Protein AF-A0A224XL24-F1 (afdb_monomer_lite)

pLDDT: mean 79.38, std 10.27, range [50.69, 93.69]

Structure (mmCIF, N/CA/C/O backbone):
data_AF-A0A224XL24-F1
#
_entry.id   AF-A0A224XL24-F1
#
loop_
_atom_site.group_PDB
_atom_site.id
_atom_site.type_symbol
_atom_site.label_atom_id
_atom_site.label_alt_id
_atom_site.label_comp_id
_atom_site.label_asym_id
_atom_site.label_entity_id
_atom_site.label_seq_id
_atom_site.pdbx_PDB_ins_code
_atom_site.Cartn_x
_atom_site.Cartn_y
_atom_site.Cartn_z
_atom_site.occupancy
_atom_site.B_iso_or_equiv
_atom_site.auth_seq_id
_atom_site.auth_comp_id
_atom_site.auth_asym_id
_atom_site.auth_atom_id
_atom_site.pdbx_PDB_model_num
ATOM 1 N N . SER A 1 1 ? -34.644 -5.413 64.645 1.00 50.69 1 SER A N 1
ATOM 2 C CA . SER A 1 1 ? -33.842 -4.238 65.049 1.00 50.69 1 SER A CA 1
ATOM 3 C C . SER A 1 1 ? -32.436 -4.636 65.511 1.00 50.69 1 SER A C 1
ATOM 5 O O . SER A 1 1 ? -31.941 -4.076 66.475 1.00 50.69 1 SER A O 1
ATOM 7 N N . TYR A 1 2 ? -31.795 -5.609 64.853 1.00 51.72 2 TYR A N 1
ATOM 8 C CA . TYR A 1 2 ? -30.465 -6.115 65.235 1.00 51.72 2 TYR A CA 1
ATOM 9 C C . TYR A 1 2 ? -29.351 -5.594 64.300 1.00 51.72 2 TYR A C 1
ATOM 11 O O . TYR A 1 2 ? -28.192 -5.580 64.667 1.00 51.72 2 TYR A O 1
ATOM 19 N N . LEU A 1 3 ? -29.717 -5.100 63.109 1.00 51.56 3 LEU A N 1
ATOM 20 C CA . LEU A 1 3 ? -28.805 -4.635 62.050 1.00 51.56 3 LEU A CA 1
ATOM 21 C C . LEU A 1 3 ? -28.649 -3.101 61.976 1.00 51.56 3 LEU A C 1
ATOM 23 O O . LEU A 1 3 ? -28.099 -2.586 61.012 1.00 51.56 3 LEU A O 1
ATOM 27 N N . THR A 1 4 ? -29.191 -2.357 62.940 1.00 60.56 4 THR A N 1
ATOM 28 C CA . THR A 1 4 ? -29.277 -0.878 62.904 1.00 60.56 4 THR A CA 1
ATOM 29 C C . THR A 1 4 ? -28.693 -0.200 64.142 1.00 60.56 4 THR A C 1
ATOM 31 O O . THR A 1 4 ? -28.891 0.994 64.337 1.00 60.56 4 THR A O 1
ATOM 34 N N . THR A 1 5 ? -28.022 -0.954 65.007 1.00 65.44 5 THR A N 1
ATOM 35 C CA . THR A 1 5 ? -27.357 -0.451 66.214 1.00 65.44 5 THR A CA 1
ATOM 36 C C . THR A 1 5 ? -25.848 -0.564 66.035 1.00 65.44 5 THR A C 1
ATOM 38 O O . THR A 1 5 ? -25.384 -1.600 65.569 1.00 65.44 5 THR A O 1
ATOM 41 N N . ASP A 1 6 ? -25.101 0.471 66.426 1.00 66.38 6 ASP A N 1
ATOM 42 C CA . ASP A 1 6 ? -23.638 0.557 66.254 1.00 66.38 6 ASP A CA 1
ATOM 43 C C . ASP A 1 6 ? -22.845 -0.456 67.111 1.00 66.38 6 ASP A C 1
ATOM 45 O O . ASP A 1 6 ? -21.652 -0.649 66.901 1.00 66.38 6 ASP A O 1
ATOM 49 N N . ASP A 1 7 ? -23.507 -1.155 68.037 1.00 70.50 7 ASP A N 1
ATOM 50 C CA . ASP A 1 7 ? -22.912 -2.156 68.931 1.00 70.50 7 ASP A CA 1
ATOM 51 C C . ASP A 1 7 ? -22.955 -3.583 68.344 1.00 70.50 7 ASP A C 1
ATOM 53 O O . ASP A 1 7 ? -23.326 -4.547 69.022 1.00 70.50 7 ASP A O 1
ATOM 57 N N . LEU A 1 8 ? -22.620 -3.745 67.061 1.00 72.69 8 LEU A N 1
ATOM 58 C CA . LEU A 1 8 ? -22.573 -5.063 66.425 1.00 72.69 8 LEU A CA 1
ATOM 59 C C . LEU A 1 8 ? -21.240 -5.754 66.757 1.00 72.69 8 LEU A C 1
ATOM 61 O O . LEU A 1 8 ? -20.205 -5.455 66.163 1.00 72.69 8 LEU A O 1
ATOM 65 N N . GLN A 1 9 ? -21.255 -6.684 67.715 1.00 73.88 9 GLN A N 1
ATOM 66 C CA . GLN A 1 9 ? -20.101 -7.544 67.986 1.00 73.88 9 GLN A CA 1
ATOM 67 C C . GLN A 1 9 ? -20.014 -8.633 66.914 1.00 73.88 9 GLN A C 1
ATOM 69 O O . GLN A 1 9 ? -20.779 -9.593 66.942 1.00 73.88 9 GLN A O 1
ATOM 74 N N . LEU A 1 10 ? -19.109 -8.441 65.955 1.00 71.81 10 LEU A N 1
ATOM 75 C CA . LEU A 1 10 ? -18.795 -9.430 64.926 1.00 71.81 10 LEU A CA 1
ATOM 76 C C . LEU A 1 10 ? -17.881 -10.518 65.496 1.00 71.81 10 LEU A C 1
ATOM 78 O O . LEU A 1 10 ? -17.016 -10.229 66.329 1.00 71.81 10 LEU A O 1
ATOM 82 N N . ASP A 1 11 ? -18.058 -11.752 65.028 1.00 78.38 11 ASP A N 1
ATOM 83 C CA . ASP A 1 11 ? -17.176 -12.851 65.396 1.00 78.38 11 ASP A CA 1
ATOM 84 C C . ASP A 1 11 ? -15.767 -12.593 64.831 1.00 78.38 11 ASP A C 1
ATOM 86 O O . ASP A 1 11 ? -15.612 -12.371 63.630 1.00 78.38 11 ASP A O 1
ATOM 90 N N . PRO A 1 12 ? -14.715 -12.604 65.672 1.00 76.50 12 PRO A N 1
ATOM 91 C CA . PRO A 1 12 ? -13.365 -12.232 65.248 1.00 76.50 12 PRO A CA 1
ATOM 92 C C . PRO A 1 12 ? -12.783 -13.201 64.210 1.00 76.50 12 PRO A C 1
ATOM 94 O O . PRO A 1 12 ? -11.949 -12.802 63.408 1.00 76.50 12 PRO A O 1
ATOM 97 N N . ILE A 1 13 ? -13.255 -14.452 64.201 1.00 75.56 13 ILE A N 1
ATOM 98 C CA . ILE A 1 13 ? -12.857 -15.479 63.230 1.00 75.56 13 ILE A CA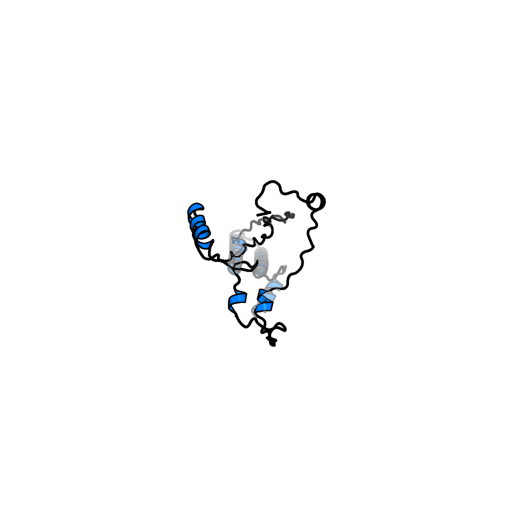 1
ATOM 99 C C . ILE A 1 13 ? -13.326 -15.084 61.820 1.00 75.56 13 ILE A C 1
ATOM 101 O O . ILE A 1 13 ? -12.525 -15.105 60.892 1.00 75.56 13 ILE A O 1
ATOM 105 N N . ASP A 1 14 ? -14.573 -14.627 61.686 1.00 75.06 14 ASP A N 1
ATOM 106 C CA . ASP A 1 14 ? -15.161 -14.214 60.403 1.00 75.06 14 ASP A CA 1
ATOM 107 C C . ASP A 1 14 ? -14.567 -12.894 59.877 1.00 75.06 14 ASP A C 1
ATOM 109 O O . ASP A 1 14 ? -14.631 -12.608 58.681 1.00 75.06 14 ASP A O 1
ATOM 113 N N . VAL A 1 15 ? -14.010 -12.063 60.769 1.00 79.88 15 VAL A N 1
ATOM 114 C CA . VAL A 1 15 ? -13.342 -10.798 60.418 1.00 79.88 15 VAL A CA 1
ATOM 115 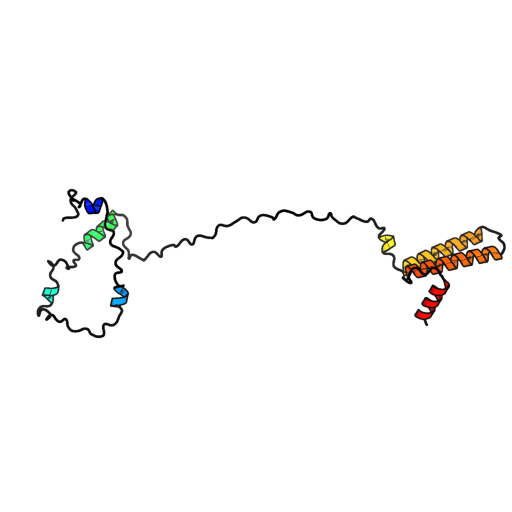C C . VAL A 1 15 ? -11.922 -11.034 59.899 1.00 79.88 15 VAL A C 1
ATOM 117 O O . VAL A 1 15 ? -11.516 -10.369 58.944 1.00 79.88 15 VAL A O 1
ATOM 120 N N . ASP A 1 16 ? -11.173 -11.945 60.527 1.00 79.44 16 ASP A N 1
ATOM 121 C CA . ASP A 1 16 ? -9.775 -12.230 60.177 1.00 79.44 16 ASP A CA 1
ATOM 122 C C . ASP A 1 16 ? -9.648 -13.119 58.928 1.00 79.44 16 ASP A C 1
ATOM 124 O O . ASP A 1 16 ? -8.751 -12.897 58.111 1.00 79.44 16 ASP A O 1
ATOM 128 N N . ASP A 1 17 ? -10.539 -14.101 58.763 1.00 76.38 17 ASP A N 1
ATOM 129 C CA . ASP A 1 17 ? -10.610 -14.953 57.573 1.00 76.38 17 ASP A CA 1
ATOM 130 C C . ASP A 1 17 ? -12.082 -15.223 57.231 1.00 76.38 17 ASP A C 1
ATOM 132 O O . ASP A 1 17 ? -12.662 -16.204 57.705 1.00 76.38 17 ASP A O 1
ATOM 136 N N . PRO A 1 18 ? -12.735 -14.337 56.456 1.00 73.75 18 PRO A N 1
ATOM 137 C CA . PRO A 1 18 ? -14.114 -14.563 56.070 1.00 73.75 18 PRO A CA 1
ATOM 138 C C . PRO A 1 18 ? -14.173 -15.841 55.237 1.00 73.75 18 PRO A C 1
ATOM 140 O O . PRO A 1 18 ? -13.654 -15.877 54.117 1.00 73.75 18 PRO A O 1
ATOM 143 N N . GLU A 1 19 ? -14.844 -16.875 55.753 1.00 69.38 19 GLU A N 1
ATOM 144 C CA . GLU A 1 19 ? -15.234 -18.035 54.957 1.00 69.38 19 GLU A CA 1
ATOM 145 C C . GLU A 1 19 ? -16.182 -17.549 53.856 1.00 69.38 19 GLU A C 1
ATOM 147 O O . GLU A 1 19 ? -17.408 -17.519 53.992 1.00 69.38 19 GLU A O 1
ATOM 152 N N . VAL A 1 20 ? -15.609 -17.127 52.731 1.00 68.44 20 VAL A N 1
ATOM 153 C CA . VAL A 1 20 ? -16.360 -16.902 51.507 1.00 68.44 20 VAL A CA 1
ATOM 154 C C . VAL A 1 20 ? -16.788 -18.286 51.061 1.00 68.44 20 VAL A C 1
ATOM 156 O O . VAL A 1 20 ? -16.036 -18.991 50.389 1.00 68.44 20 VAL A O 1
ATOM 159 N N . ALA A 1 21 ? -17.978 -18.696 51.503 1.00 69.38 21 ALA A N 1
ATOM 160 C CA . ALA A 1 21 ? -18.596 -19.926 51.054 1.00 69.38 21 ALA A CA 1
ATOM 161 C C . ALA A 1 21 ? -18.464 -19.983 49.530 1.00 69.38 21 ALA A C 1
ATOM 163 O O . ALA A 1 21 ? -18.835 -19.037 48.824 1.00 69.38 21 ALA A O 1
ATOM 164 N N . GLU A 1 22 ? -17.880 -21.075 49.038 1.00 72.44 22 GLU A N 1
ATOM 165 C CA . GLU A 1 22 ? -17.773 -21.325 47.611 1.00 72.44 22 GLU A CA 1
ATOM 166 C C . GLU A 1 22 ? -19.160 -21.127 46.995 1.00 72.44 22 GLU A C 1
ATOM 168 O O . GLU A 1 22 ? -20.163 -21.572 47.565 1.00 72.44 22 GLU A O 1
ATOM 173 N N . TYR A 1 23 ? -19.216 -20.384 45.884 1.00 71.75 23 TYR A N 1
ATOM 174 C CA . TYR A 1 23 ? -20.462 -19.988 45.237 1.00 71.75 23 TYR A CA 1
ATOM 175 C C . TYR A 1 23 ? -21.388 -21.199 45.119 1.00 71.75 23 TYR A C 1
ATOM 177 O O . TYR A 1 23 ? -21.194 -22.086 44.285 1.00 71.75 23 TYR A O 1
ATOM 185 N N . THR A 1 24 ? -22.397 -21.253 45.988 1.00 68.50 24 THR A N 1
ATOM 186 C CA . THR A 1 24 ? -23.383 -22.318 45.926 1.00 68.50 24 THR A CA 1
ATOM 187 C C . THR A 1 24 ? -24.244 -21.997 44.728 1.00 68.50 24 THR A C 1
ATOM 189 O O . THR A 1 24 ? -24.947 -20.986 44.708 1.00 68.50 24 THR A O 1
ATOM 192 N N . VAL A 1 25 ? -24.153 -22.839 43.704 1.00 76.56 25 VAL A N 1
ATOM 193 C CA . VAL A 1 25 ? -24.948 -22.687 42.493 1.00 76.56 25 VAL A CA 1
ATOM 194 C C . VAL A 1 25 ? -26.408 -22.916 42.876 1.00 76.56 25 VAL A C 1
ATOM 196 O O . VAL A 1 25 ? -26.883 -24.049 42.960 1.00 76.56 25 VAL A O 1
ATOM 199 N N . VAL A 1 26 ? -27.123 -21.834 43.178 1.00 75.06 26 VAL A N 1
ATOM 200 C CA . VAL A 1 26 ? -28.569 -21.890 43.373 1.00 75.06 26 VAL A CA 1
ATOM 201 C C . VAL A 1 26 ? -29.175 -22.168 42.005 1.00 75.06 26 VAL A C 1
ATOM 203 O O . VAL A 1 26 ? -28.802 -21.544 41.011 1.00 75.06 26 VAL A O 1
ATOM 206 N N . ALA A 1 27 ? -30.081 -23.141 41.935 1.00 76.00 27 ALA A N 1
ATOM 207 C CA . ALA A 1 27 ? -30.777 -23.432 40.692 1.00 76.00 27 ALA A CA 1
ATOM 208 C C . ALA A 1 27 ? -31.487 -22.169 40.184 1.00 76.00 27 ALA A C 1
ATOM 210 O O . ALA A 1 27 ? -32.039 -21.410 40.980 1.00 76.00 27 ALA A O 1
ATOM 211 N N . ASP A 1 28 ? -31.501 -21.976 38.865 1.00 79.50 28 ASP A N 1
ATOM 212 C CA . ASP A 1 28 ? -32.255 -20.904 38.221 1.00 79.50 28 ASP A CA 1
ATOM 213 C C . ASP A 1 28 ? -33.747 -21.063 38.548 1.00 79.50 28 ASP A C 1
ATOM 215 O O . ASP A 1 28 ? -34.472 -21.857 37.941 1.00 79.50 28 ASP A O 1
ATOM 219 N N . THR A 1 29 ? -34.196 -20.332 39.566 1.00 80.94 29 THR A N 1
ATOM 220 C CA . THR A 1 29 ? -35.567 -20.395 40.069 1.00 80.94 29 THR A CA 1
ATOM 221 C C . THR A 1 29 ? -36.563 -19.914 39.021 1.00 80.94 29 THR A C 1
ATOM 223 O O . THR A 1 29 ? -37.678 -20.435 38.989 1.00 80.94 29 THR A O 1
ATOM 226 N N . CYS A 1 30 ? -36.150 -19.009 38.124 1.00 79.19 30 CYS A N 1
ATOM 227 C CA . CYS A 1 30 ? -36.948 -18.548 36.993 1.00 79.19 30 CYS A CA 1
ATOM 228 C C . CYS A 1 30 ? -37.195 -19.710 36.023 1.00 79.19 30 CYS A C 1
ATOM 230 O O . CYS A 1 30 ? -38.341 -20.132 35.850 1.00 79.19 30 CYS A O 1
ATOM 232 N N . SER A 1 31 ? -36.127 -20.341 35.526 1.00 82.44 31 SER A N 1
ATOM 233 C CA . SER A 1 31 ? -36.230 -21.511 34.638 1.00 82.44 31 SER A CA 1
ATOM 234 C C . SER A 1 31 ? -36.997 -22.677 35.277 1.00 82.44 31 SER A C 1
ATOM 236 O O . SER A 1 31 ? -37.781 -23.361 34.617 1.00 82.44 31 SER A O 1
ATOM 238 N N . VAL A 1 32 ? -36.814 -22.916 36.580 1.00 78.88 32 VAL A N 1
ATOM 239 C CA . VAL A 1 32 ? -37.526 -23.978 37.314 1.00 78.88 32 VAL A CA 1
ATOM 240 C C . VAL A 1 32 ? -39.011 -23.646 37.511 1.00 78.88 32 VAL A C 1
ATOM 242 O O . VAL A 1 32 ? -39.827 -24.568 37.579 1.00 78.88 32 VAL A O 1
ATOM 245 N N . SER A 1 33 ? -39.376 -22.364 37.594 1.00 79.06 33 SER A N 1
ATOM 246 C CA . SER A 1 33 ? -40.772 -21.913 37.700 1.00 79.06 33 SER A CA 1
ATOM 247 C C . SER A 1 33 ? -41.533 -21.968 36.373 1.00 79.06 33 SER A C 1
ATOM 249 O O . SER A 1 33 ? -42.733 -22.228 36.376 1.00 79.06 33 SER A O 1
ATOM 251 N N . GLU A 1 34 ? -40.833 -21.809 35.248 1.00 81.38 34 GLU A N 1
ATOM 252 C CA . GLU A 1 34 ? -41.403 -21.921 33.899 1.00 81.38 34 GLU A CA 1
ATOM 253 C C . GLU A 1 34 ? -41.700 -23.374 33.496 1.00 81.38 34 GLU A C 1
ATOM 255 O O . GLU A 1 34 ? -42.510 -23.637 32.603 1.00 81.38 34 GLU A O 1
ATOM 260 N N . ARG A 1 35 ? -41.067 -24.349 34.162 1.00 79.25 35 ARG A N 1
ATOM 261 C CA . ARG A 1 35 ? -41.343 -25.770 33.928 1.00 79.25 35 ARG A CA 1
ATOM 262 C C . ARG A 1 35 ? -42.739 -26.119 34.432 1.00 79.25 35 ARG A C 1
ATOM 264 O O . ARG A 1 35 ? -43.041 -25.985 35.617 1.00 79.25 35 ARG A O 1
ATOM 271 N N . ILE A 1 36 ? -43.562 -26.669 33.538 1.00 71.25 36 ILE A N 1
ATOM 272 C CA . ILE A 1 36 ? -44.878 -27.215 33.880 1.00 71.25 36 ILE A CA 1
ATOM 273 C C . ILE A 1 36 ? -44.687 -28.313 34.931 1.00 71.25 36 ILE A C 1
ATOM 275 O O . ILE A 1 36 ? -44.157 -29.390 34.646 1.00 71.25 36 ILE A O 1
ATOM 279 N N . ARG A 1 37 ? -45.117 -28.046 36.166 1.00 69.62 37 ARG A N 1
ATOM 280 C CA . ARG A 1 37 ? -45.147 -29.051 37.230 1.00 69.62 37 ARG A CA 1
ATOM 281 C C . ARG A 1 37 ? -46.320 -29.986 36.952 1.00 69.62 37 ARG A C 1
ATOM 283 O O . ARG A 1 37 ? -47.454 -29.686 37.302 1.00 69.62 37 ARG A O 1
ATOM 290 N N . GLY A 1 38 ? -46.033 -31.107 36.284 1.00 61.19 38 GLY A N 1
ATOM 291 C CA . GLY A 1 38 ? -47.029 -32.100 35.855 1.00 61.19 38 GLY A CA 1
ATOM 292 C C . GLY A 1 38 ? -47.815 -32.754 36.996 1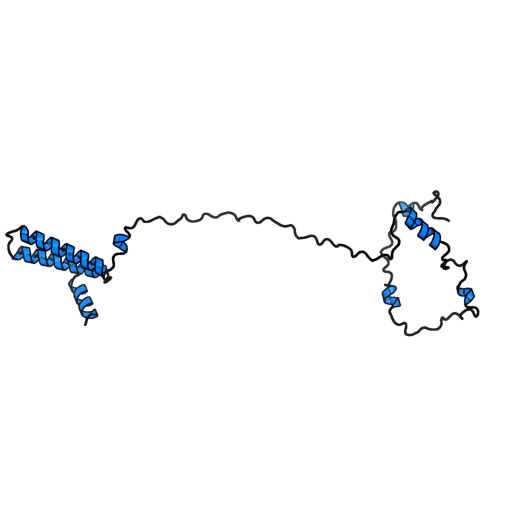.00 61.19 38 GLY A C 1
ATOM 293 O O . GLY A 1 38 ? -48.858 -33.349 36.753 1.00 61.19 38 GLY A O 1
ATOM 294 N N . CYS A 1 39 ? -47.351 -32.587 38.234 1.00 56.50 39 CYS A N 1
ATOM 295 C CA . CYS A 1 39 ? -48.077 -32.968 39.431 1.00 56.50 39 CYS A CA 1
ATOM 296 C C . CYS A 1 39 ? -48.080 -31.768 40.388 1.00 56.50 39 CYS A C 1
ATOM 298 O O . CYS A 1 39 ? -47.166 -31.630 41.203 1.00 56.50 39 CYS A O 1
ATOM 300 N N . LEU A 1 40 ? -49.107 -30.911 40.339 1.00 54.81 40 LEU A N 1
ATOM 301 C CA . LEU A 1 40 ? -49.582 -30.314 41.589 1.00 54.81 40 LEU A CA 1
ATOM 302 C C . LEU A 1 40 ? -50.146 -31.486 42.397 1.00 54.81 40 LEU A C 1
ATOM 304 O O . LEU A 1 40 ? -51.336 -31.777 42.341 1.00 54.81 40 LEU A O 1
ATOM 308 N N . ILE A 1 41 ? -49.269 -32.230 43.070 1.00 54.44 41 ILE A N 1
ATOM 309 C CA . ILE A 1 41 ? -49.706 -32.997 44.226 1.00 54.44 41 ILE A CA 1
ATOM 310 C C . ILE A 1 41 ? -50.274 -31.935 45.158 1.00 54.44 41 ILE A C 1
ATOM 312 O O . ILE A 1 41 ? -49.554 -31.016 45.555 1.00 54.44 41 ILE A O 1
ATOM 316 N N . GLU A 1 42 ? -51.583 -32.013 45.398 1.00 59.44 42 GLU A N 1
ATOM 317 C CA . GLU A 1 42 ? -52.218 -31.360 46.534 1.00 59.44 42 GLU A CA 1
ATOM 318 C C . GLU A 1 42 ? -51.283 -31.572 47.718 1.00 59.44 42 GLU A C 1
ATOM 320 O O . GLU A 1 42 ? -50.905 -32.708 48.009 1.00 59.44 42 GLU A O 1
ATOM 325 N N . THR A 1 43 ? -50.787 -30.472 48.279 1.00 53.19 43 THR A N 1
ATOM 326 C CA . THR A 1 43 ? -49.826 -30.465 49.375 1.00 53.19 43 THR A CA 1
ATOM 327 C C . THR A 1 43 ? -50.170 -31.584 50.360 1.00 53.19 43 THR A C 1
ATOM 329 O O . THR A 1 43 ? -51.324 -31.734 50.743 1.00 53.19 43 THR A O 1
ATOM 332 N N . THR A 1 44 ? -49.185 -32.377 50.790 1.00 56.88 44 THR A N 1
ATOM 333 C CA . THR A 1 44 ? -49.388 -33.441 51.795 1.00 56.88 44 THR A CA 1
ATOM 334 C C . THR A 1 44 ? -49.931 -32.916 53.131 1.00 56.88 44 THR A C 1
ATOM 336 O O . THR A 1 44 ? -50.288 -33.700 54.005 1.00 56.88 44 THR A O 1
ATOM 339 N N . GLU A 1 45 ? -49.962 -31.596 53.296 1.00 64.12 45 GLU A N 1
ATOM 340 C CA . GLU A 1 45 ? -50.574 -30.880 54.402 1.00 64.12 45 GLU A CA 1
ATOM 341 C C . GLU A 1 45 ? -51.984 -30.426 54.021 1.00 64.12 45 GLU A C 1
ATOM 343 O O . GLU A 1 45 ? -52.192 -29.731 53.024 1.00 64.12 45 GLU A O 1
ATOM 348 N N . GLU A 1 46 ? -52.949 -30.808 54.853 1.00 68.25 46 GLU A N 1
ATOM 349 C CA . GLU A 1 46 ? -54.338 -30.377 54.755 1.00 68.25 46 GLU A CA 1
ATOM 350 C C . GLU A 1 46 ? -54.399 -28.843 54.814 1.00 68.25 46 GLU A C 1
ATOM 352 O O . GLU A 1 46 ? -53.958 -28.223 55.787 1.00 68.25 46 GLU A O 1
ATOM 357 N N . LEU A 1 47 ? -54.901 -28.215 53.743 1.00 69.25 47 LEU A N 1
ATOM 358 C CA . LEU A 1 47 ? -55.028 -26.762 53.706 1.00 69.25 47 LEU A CA 1
ATOM 359 C C . LEU A 1 47 ? -55.954 -26.309 54.846 1.00 69.25 47 LEU A C 1
ATOM 361 O O . LEU A 1 47 ? -57.014 -26.908 55.048 1.00 69.25 47 LEU A O 1
ATOM 365 N N . PRO A 1 48 ? -55.612 -25.228 55.568 1.00 73.81 48 PRO A N 1
ATOM 366 C CA . PRO A 1 48 ? -56.499 -24.678 56.580 1.00 73.81 48 PRO A CA 1
ATOM 367 C C . PRO A 1 48 ? -57.874 -24.369 55.978 1.00 73.81 48 PRO A C 1
ATOM 369 O O . PRO A 1 48 ? -57.967 -23.675 54.966 1.00 73.81 48 PRO A O 1
ATOM 372 N N . SER A 1 49 ? -58.948 -24.837 56.626 1.00 79.88 49 SER A N 1
ATOM 373 C CA . SER A 1 49 ? -60.327 -24.580 56.174 1.00 79.88 49 SER A CA 1
ATOM 374 C C . SER A 1 49 ? -60.659 -23.084 56.086 1.00 79.88 49 SER A C 1
ATOM 376 O O . SER A 1 49 ? -61.570 -22.705 55.353 1.00 79.88 49 SER A O 1
ATOM 378 N N . ASP A 1 50 ? -59.939 -22.244 56.833 1.00 80.56 50 ASP A N 1
ATOM 379 C CA . ASP A 1 50 ? -59.966 -20.793 56.694 1.00 80.56 50 ASP A CA 1
ATOM 380 C C . ASP A 1 50 ? -58.704 -20.315 55.966 1.00 80.56 50 ASP A C 1
ATOM 382 O O . ASP A 1 50 ? -57.619 -20.202 56.549 1.00 80.56 50 ASP A O 1
ATOM 386 N N . TYR A 1 51 ? -58.853 -20.012 54.678 1.00 74.19 51 TYR A N 1
ATOM 387 C CA . TYR A 1 51 ? -57.770 -19.524 53.827 1.00 74.19 51 TYR A CA 1
ATOM 388 C C . TYR A 1 51 ? -57.212 -18.168 54.295 1.00 74.19 51 TYR A C 1
ATOM 390 O O . TYR A 1 51 ? -56.080 -17.824 53.957 1.00 74.19 51 TYR A O 1
ATOM 398 N N . LEU A 1 52 ? -57.956 -17.403 55.107 1.00 76.12 52 LEU A N 1
ATOM 399 C CA . LEU A 1 52 ? -57.485 -16.128 55.660 1.00 76.12 52 LEU A CA 1
ATOM 400 C C . LEU A 1 52 ? -56.346 -16.320 56.669 1.00 76.12 52 LEU A C 1
ATOM 402 O O . LEU A 1 52 ? -55.512 -15.430 56.839 1.00 76.12 52 LEU A O 1
ATOM 406 N N . SER A 1 53 ? -56.239 -17.507 57.271 1.00 72.94 53 SER A N 1
ATOM 407 C CA . SER A 1 53 ? -55.132 -17.870 58.163 1.00 72.94 53 SER A CA 1
ATOM 408 C C . SER A 1 53 ? -53.767 -17.956 57.461 1.00 72.94 53 SER A C 1
ATOM 410 O O . SER A 1 53 ? -52.737 -17.933 58.140 1.00 72.94 53 SER A O 1
ATOM 412 N N . LEU A 1 54 ? -53.744 -18.006 56.124 1.00 72.38 54 LEU A N 1
ATOM 413 C CA . LEU A 1 54 ? -52.525 -17.953 55.312 1.00 72.38 54 LEU A CA 1
ATOM 414 C C . LEU A 1 54 ? -51.970 -16.522 55.200 1.00 72.38 54 LEU A C 1
ATOM 416 O O . LEU A 1 54 ? -50.773 -16.339 55.001 1.00 72.38 54 LEU A O 1
ATOM 420 N N . PHE A 1 55 ? -52.810 -15.500 55.404 1.00 70.75 55 PHE A N 1
ATOM 421 C CA . PHE A 1 55 ? -52.451 -14.080 55.279 1.00 70.75 55 PHE A CA 1
ATOM 422 C C . PHE A 1 55 ? -52.105 -13.422 56.623 1.00 70.75 55 PHE A C 1
ATOM 424 O O . PHE A 1 55 ? -52.324 -12.226 56.815 1.00 70.75 55 PHE A O 1
ATOM 431 N N . LYS A 1 56 ? -51.565 -14.193 57.577 1.00 70.19 56 LYS A N 1
ATOM 432 C CA . LYS A 1 56 ? -51.173 -13.684 58.901 1.00 70.19 56 LYS A CA 1
ATOM 433 C C . LYS A 1 56 ? -50.174 -12.528 58.770 1.00 70.19 56 LYS A C 1
ATOM 435 O O . LYS A 1 56 ? -49.002 -12.750 58.487 1.00 70.19 56 LYS A O 1
ATOM 440 N N . THR A 1 57 ? -50.631 -11.322 59.096 1.00 63.75 57 THR A N 1
ATOM 441 C CA . THR A 1 57 ? -49.863 -10.062 59.160 1.00 63.75 57 THR A CA 1
ATOM 442 C C . THR A 1 57 ? -48.673 -10.096 60.116 1.00 63.75 57 THR A C 1
ATOM 444 O O . THR A 1 57 ? -47.746 -9.312 59.970 1.00 63.75 57 THR A O 1
ATOM 447 N N . ASN A 1 58 ? -48.682 -11.017 61.084 1.00 65.44 58 ASN A N 1
ATOM 448 C CA . ASN A 1 58 ? -47.651 -11.153 62.117 1.00 65.44 58 ASN A CA 1
ATOM 449 C C . ASN A 1 58 ? -46.656 -12.306 61.849 1.00 65.44 58 ASN A C 1
ATOM 451 O O . ASN A 1 58 ? -45.927 -12.718 62.749 1.00 65.44 58 ASN A O 1
ATOM 455 N N . SER A 1 59 ? -46.667 -12.876 60.640 1.00 68.50 59 SER A N 1
ATOM 456 C CA . SER A 1 59 ? -45.702 -13.889 60.191 1.00 68.50 59 SER A CA 1
ATOM 457 C C . SER A 1 59 ? -44.460 -13.217 59.599 1.00 68.50 59 SER A C 1
ATOM 459 O O . SER A 1 59 ? -44.582 -12.188 58.940 1.00 68.50 59 SER A O 1
ATOM 461 N N . MET A 1 60 ? -43.272 -13.817 59.756 1.00 67.81 60 MET A N 1
ATOM 462 C CA . MET A 1 60 ? -42.034 -13.300 59.138 1.00 67.81 60 MET A CA 1
ATOM 463 C C . MET A 1 60 ? -42.112 -13.212 57.606 1.00 67.81 60 MET A C 1
ATOM 465 O O . MET A 1 60 ? -41.343 -12.476 56.998 1.00 67.81 60 MET A O 1
ATOM 469 N N . TYR A 1 61 ? -43.039 -13.947 56.989 1.00 64.19 61 TYR A N 1
ATOM 470 C CA . TYR A 1 61 ? -43.233 -14.002 55.539 1.00 64.19 61 TYR A CA 1
ATOM 471 C C . TYR A 1 61 ? -44.386 -13.116 55.046 1.00 64.19 61 TYR A C 1
ATOM 473 O O . TYR A 1 61 ? -44.847 -13.272 53.916 1.00 64.19 61 TYR A O 1
ATOM 481 N N . TRP A 1 62 ? -44.901 -12.217 55.888 1.00 74.12 62 TRP A N 1
ATOM 482 C CA . TRP A 1 62 ? -45.958 -11.299 55.483 1.00 74.12 62 TRP A CA 1
ATOM 483 C C . TRP A 1 62 ? -45.422 -10.164 54.603 1.00 74.12 62 TRP A C 1
ATOM 485 O O . TRP A 1 62 ? -44.390 -9.561 54.892 1.00 74.12 62 TRP A O 1
ATOM 495 N N . VAL A 1 63 ? -46.169 -9.843 53.544 1.00 72.31 63 VAL A N 1
ATOM 496 C CA . VAL A 1 63 ? -45.867 -8.741 52.626 1.00 72.31 63 VAL A CA 1
ATOM 497 C C . VAL A 1 63 ? -46.902 -7.637 52.817 1.00 72.31 63 VAL A C 1
ATOM 499 O O . VAL A 1 63 ? -48.077 -7.803 52.490 1.00 72.31 63 VAL A O 1
ATOM 502 N N . GLY A 1 64 ? -46.446 -6.508 53.356 1.00 77.50 64 GLY A N 1
ATOM 503 C CA . GLY A 1 64 ? -47.243 -5.313 53.607 1.00 77.50 64 GLY A CA 1
ATOM 504 C C . GLY A 1 64 ? -46.939 -4.163 52.663 1.00 77.50 64 GLY A C 1
ATOM 505 O O . GLY A 1 64 ? -45.814 -4.003 52.195 1.00 77.50 64 GLY A O 1
ATOM 506 N N . LEU A 1 65 ? -47.938 -3.309 52.440 1.00 83.44 65 LEU A N 1
ATOM 507 C CA . LEU A 1 65 ? -47.795 -2.073 51.660 1.00 83.44 65 LEU A CA 1
ATOM 508 C C . LEU A 1 65 ? -47.537 -0.838 52.546 1.00 83.44 65 LEU A C 1
ATOM 510 O O . LEU A 1 65 ? -47.376 0.265 52.028 1.00 83.44 65 LEU A O 1
ATOM 514 N N . ASP A 1 66 ? -47.446 -1.011 53.868 1.00 83.88 66 ASP A N 1
ATOM 515 C CA . ASP A 1 66 ? -47.359 0.067 54.871 1.00 83.88 66 ASP A CA 1
ATOM 516 C C . ASP A 1 66 ? -46.192 1.039 54.637 1.00 83.88 66 ASP A C 1
ATOM 518 O O . ASP A 1 66 ? -46.242 2.215 55.010 1.00 83.88 66 ASP A O 1
ATOM 522 N N . HIS A 1 67 ? -45.123 0.561 54.000 1.00 85.19 67 HIS A N 1
ATOM 523 C CA . HIS A 1 67 ? -43.920 1.342 53.729 1.00 85.19 67 HIS A CA 1
ATOM 524 C C . HIS A 1 67 ? -43.853 1.922 52.316 1.00 85.19 67 HIS A C 1
ATOM 526 O O . HIS A 1 67 ? -43.001 2.773 52.062 1.00 85.19 67 HIS A O 1
ATOM 532 N N . VAL A 1 68 ? -44.766 1.552 51.415 1.00 88.06 68 VAL A N 1
ATOM 533 C CA . VAL A 1 68 ? -44.737 2.007 50.015 1.00 88.06 68 VAL A CA 1
ATOM 534 C C . VAL A 1 68 ? -44.844 3.527 49.919 1.00 88.06 68 VAL A C 1
ATOM 536 O O . VAL A 1 68 ? -44.074 4.149 49.195 1.00 88.06 68 VAL A O 1
ATOM 539 N N . ALA A 1 69 ? -45.712 4.153 50.718 1.00 89.31 69 ALA A N 1
ATOM 540 C CA . ALA A 1 69 ? -45.841 5.612 50.743 1.00 89.31 69 ALA A CA 1
ATOM 541 C C . ALA A 1 69 ? -44.543 6.316 51.189 1.00 89.31 69 ALA A C 1
ATOM 543 O O . ALA A 1 69 ? -44.159 7.333 50.610 1.00 89.31 69 ALA A O 1
ATOM 544 N N . LYS A 1 70 ? -43.830 5.750 52.176 1.00 90.25 70 LYS A N 1
ATOM 545 C CA . LYS A 1 70 ? -42.534 6.280 52.635 1.00 90.25 70 LYS A CA 1
ATOM 546 C C . LYS A 1 70 ? -41.471 6.148 51.546 1.00 90.25 70 LYS A C 1
ATOM 548 O O . LYS A 1 70 ? -40.735 7.099 51.301 1.00 90.25 70 LYS A O 1
ATOM 553 N N . VAL A 1 71 ? -41.434 5.011 50.853 1.00 88.69 71 VAL A N 1
ATOM 554 C CA . VAL A 1 71 ? -40.509 4.781 49.734 1.00 88.69 71 VAL A CA 1
ATOM 555 C C . VAL A 1 71 ? -40.776 5.765 48.591 1.00 88.69 71 VAL A C 1
ATOM 557 O O . VAL A 1 71 ? -39.837 6.391 48.111 1.00 88.69 71 VAL A O 1
ATOM 560 N N . ILE A 1 72 ? -42.039 5.991 48.211 1.00 89.25 72 ILE A N 1
ATOM 561 C CA . ILE A 1 72 ? -42.401 6.978 47.175 1.00 89.25 72 ILE A CA 1
ATOM 562 C C . ILE A 1 72 ? -41.958 8.390 47.579 1.00 89.25 72 ILE A C 1
ATOM 564 O O . ILE A 1 72 ? -41.398 9.115 46.760 1.00 89.25 72 ILE A O 1
ATOM 568 N N . SER A 1 73 ? -42.142 8.775 48.847 1.00 91.31 73 SER A N 1
ATOM 569 C CA . SER A 1 73 ? -41.668 10.079 49.328 1.00 91.31 73 SER A CA 1
ATOM 570 C C . SER A 1 73 ? -40.140 10.211 49.307 1.00 91.31 73 SER A C 1
ATOM 572 O O . SER A 1 73 ? -39.623 11.295 49.053 1.00 91.31 73 SER A O 1
ATOM 574 N N . ALA A 1 74 ? -39.407 9.110 49.502 1.00 92.50 74 ALA A N 1
ATOM 575 C CA . ALA A 1 74 ? -37.948 9.109 49.463 1.00 92.50 74 ALA A CA 1
ATOM 576 C C . ALA A 1 74 ? -37.391 9.364 48.051 1.00 92.50 74 ALA A C 1
ATOM 578 O O . ALA A 1 74 ? -36.376 10.043 47.938 1.00 92.50 74 ALA A O 1
ATOM 579 N N . TYR A 1 75 ? -38.067 8.908 46.986 1.00 92.00 75 TYR A N 1
ATOM 580 C CA . TYR A 1 75 ? -37.681 9.232 45.600 1.00 92.00 75 TYR A CA 1
ATOM 581 C C . TYR A 1 75 ? -37.640 10.746 45.352 1.00 92.00 75 TYR A C 1
ATOM 583 O O . TYR A 1 75 ? -36.714 11.236 44.712 1.00 92.00 75 TYR A O 1
ATOM 591 N N . VAL A 1 76 ? -38.603 11.487 45.913 1.00 90.69 76 VAL A N 1
ATOM 592 C CA . VAL A 1 76 ? -38.660 12.955 45.813 1.00 90.69 76 VAL A CA 1
ATOM 593 C C . VAL A 1 76 ? -37.520 13.604 46.597 1.00 90.69 76 VAL A C 1
ATOM 595 O O . VAL A 1 76 ? -36.872 14.513 46.093 1.00 90.69 76 VAL A O 1
ATOM 598 N N . THR A 1 77 ? -37.240 13.124 47.812 1.00 93.69 77 THR A N 1
ATOM 599 C CA . THR A 1 77 ? -36.137 13.642 48.642 1.00 93.69 77 THR A CA 1
ATOM 600 C C . THR A 1 77 ? -34.762 13.402 48.014 1.00 93.69 77 THR A C 1
ATOM 602 O O . THR A 1 77 ? -33.859 14.213 48.194 1.00 93.69 77 THR A O 1
ATOM 605 N N . LEU A 1 78 ? -34.596 12.289 47.297 1.00 93.00 78 LEU A N 1
ATOM 606 C CA . LEU A 1 78 ? -33.337 11.894 46.660 1.00 93.00 78 LEU A CA 1
ATOM 607 C C . LEU A 1 78 ? -33.167 12.458 45.238 1.00 93.00 78 LEU A C 1
ATOM 609 O O . LEU A 1 78 ? -32.131 12.211 44.629 1.00 93.00 78 LEU A O 1
ATOM 613 N N . ASP A 1 79 ? -34.157 13.194 44.722 1.00 90.12 79 ASP A N 1
ATOM 614 C CA . ASP A 1 79 ? -34.194 13.726 43.350 1.00 90.12 79 ASP A CA 1
ATOM 615 C C . ASP A 1 79 ? -34.003 12.641 42.269 1.00 90.12 79 ASP A C 1
ATOM 617 O O . ASP A 1 79 ? -33.348 12.833 41.244 1.00 90.12 79 ASP A O 1
ATOM 621 N N . ILE A 1 80 ? -34.572 11.453 42.512 1.00 89.31 80 ILE A N 1
ATOM 622 C CA . ILE A 1 80 ? -34.512 10.318 41.585 1.00 89.31 80 ILE A CA 1
ATOM 623 C C . ILE A 1 80 ? -35.878 10.178 40.902 1.00 89.31 80 ILE A C 1
ATOM 625 O O . ILE A 1 80 ? -36.899 10.085 41.592 1.00 89.31 80 ILE A O 1
ATOM 629 N N . PRO A 1 81 ? -35.941 10.101 39.559 1.00 86.19 81 PRO A N 1
ATOM 630 C CA . PRO A 1 81 ? -37.202 9.894 38.861 1.00 86.19 81 PRO A CA 1
ATOM 631 C C . PRO A 1 81 ? -37.814 8.545 39.249 1.00 86.19 81 PRO A C 1
ATOM 633 O O . PRO A 1 81 ? -37.181 7.494 39.140 1.00 86.19 81 PRO A O 1
ATOM 636 N N . HIS A 1 82 ? -39.072 8.569 39.687 1.00 83.94 82 HIS A N 1
ATOM 637 C CA . HIS A 1 82 ? -39.822 7.350 39.956 1.00 83.94 82 HIS A CA 1
ATOM 638 C C . HIS A 1 82 ? -40.225 6.693 38.629 1.00 83.94 82 HIS A C 1
ATOM 640 O O . HIS A 1 82 ? -41.003 7.257 37.858 1.00 83.94 82 HIS A O 1
ATOM 646 N N . GLY A 1 83 ? -39.691 5.505 38.356 1.00 82.62 83 GLY A N 1
ATOM 647 C CA . GLY A 1 83 ? -39.957 4.758 37.131 1.00 82.62 83 GLY A CA 1
ATOM 648 C C . GLY A 1 83 ? -39.658 3.272 37.293 1.00 82.62 83 GLY A C 1
ATOM 649 O O . GLY A 1 83 ? -39.054 2.843 38.276 1.00 82.62 83 GLY A O 1
ATOM 650 N N . THR A 1 84 ? -40.095 2.472 36.324 1.00 79.62 84 THR A N 1
ATOM 651 C CA . THR A 1 84 ? -39.767 1.045 36.265 1.00 79.62 84 THR A CA 1
ATOM 652 C C . THR A 1 84 ? -38.283 0.872 35.953 1.00 79.62 84 THR A C 1
ATOM 654 O O . THR A 1 84 ? -37.792 1.418 34.964 1.00 79.62 84 THR A O 1
ATOM 657 N N . LEU A 1 85 ? -37.569 0.113 36.786 1.00 76.25 85 LEU A N 1
ATOM 658 C CA . LEU A 1 85 ? -36.172 -0.245 36.542 1.00 76.25 85 LEU A CA 1
ATOM 659 C C . LEU A 1 85 ? -36.082 -1.076 35.257 1.00 76.25 85 LEU A C 1
ATOM 661 O O . LEU A 1 85 ? -36.594 -2.191 35.199 1.00 76.25 85 LEU A O 1
ATOM 665 N N . ASN A 1 86 ? -35.417 -0.536 34.240 1.00 76.69 86 ASN A N 1
ATOM 666 C CA . ASN A 1 86 ? -35.014 -1.308 33.071 1.00 76.69 86 ASN A CA 1
ATOM 667 C C . ASN A 1 86 ? -33.637 -1.916 33.343 1.00 76.69 86 ASN A C 1
ATOM 669 O O . ASN A 1 86 ? -32.764 -1.232 33.883 1.00 76.69 86 ASN A O 1
ATOM 673 N N . LEU A 1 87 ? -33.429 -3.181 32.962 1.00 81.44 87 LEU A N 1
ATOM 674 C CA . LEU A 1 87 ? -32.091 -3.767 32.999 1.00 81.44 87 LEU A CA 1
ATOM 675 C C . LEU A 1 87 ? -31.177 -2.945 32.088 1.00 81.44 87 LEU A C 1
ATOM 677 O O . LEU A 1 87 ? -31.387 -2.884 30.876 1.00 81.44 87 LEU A O 1
ATOM 681 N N . ALA A 1 88 ? -30.153 -2.329 32.674 1.00 77.00 88 ALA A N 1
ATOM 682 C CA . ALA A 1 88 ? -29.061 -1.779 31.897 1.00 77.00 88 ALA A CA 1
ATOM 683 C C . ALA A 1 88 ? -28.338 -2.950 31.224 1.00 77.00 88 ALA A C 1
ATOM 685 O O . ALA A 1 88 ? -27.842 -3.851 31.903 1.00 77.00 88 ALA A O 1
ATOM 686 N N . THR A 1 89 ? -28.297 -2.960 29.892 1.00 78.94 89 THR A N 1
ATOM 687 C CA . THR A 1 89 ? -27.454 -3.907 29.164 1.00 78.94 89 THR A CA 1
ATOM 688 C C . THR A 1 89 ? -26.001 -3.598 29.517 1.00 78.94 89 THR A C 1
ATOM 690 O O . THR A 1 89 ? -25.575 -2.461 29.290 1.00 78.94 89 THR A O 1
ATOM 693 N N . PRO A 1 90 ? -25.245 -4.550 30.087 1.00 81.06 90 PRO A N 1
ATOM 694 C CA . PRO A 1 90 ? -23.848 -4.316 30.422 1.00 81.06 90 PRO A CA 1
ATOM 695 C C . PRO A 1 90 ? -23.077 -3.924 29.157 1.00 81.06 90 PRO A C 1
ATOM 697 O O . PRO A 1 90 ? -23.145 -4.612 28.138 1.00 81.06 90 PRO A O 1
ATOM 700 N N . ALA A 1 91 ? -22.364 -2.800 29.218 1.00 77.12 91 ALA A N 1
ATOM 701 C CA . ALA A 1 91 ? -21.422 -2.415 28.180 1.00 77.12 91 ALA A CA 1
ATOM 702 C C . ALA A 1 91 ? -20.149 -3.244 28.378 1.00 77.12 91 ALA A C 1
ATOM 704 O O . ALA A 1 91 ? -19.350 -2.968 29.271 1.00 77.12 91 ALA A O 1
ATOM 705 N N . PHE A 1 92 ? -20.002 -4.307 27.592 1.00 76.38 92 PHE A N 1
ATOM 706 C CA . PHE A 1 92 ? -18.746 -5.038 27.511 1.00 76.38 92 PHE A CA 1
ATOM 707 C C . PHE A 1 92 ? -17.841 -4.295 26.533 1.00 76.38 92 PHE A C 1
ATOM 709 O O . PHE A 1 92 ? -18.062 -4.346 25.323 1.00 76.38 92 PHE A O 1
ATOM 716 N N . ASP A 1 93 ? -16.850 -3.579 27.060 1.00 74.56 93 ASP A N 1
ATOM 717 C CA . ASP A 1 93 ? -15.763 -3.053 26.241 1.00 74.56 93 ASP A CA 1
ATOM 718 C C . ASP A 1 93 ? -14.938 -4.240 25.738 1.00 74.56 93 ASP A C 1
ATOM 720 O O . ASP A 1 93 ? -14.180 -4.860 26.486 1.00 74.56 93 ASP A O 1
ATOM 724 N N . ASP A 1 94 ? -15.117 -4.582 24.464 1.00 77.12 94 ASP A N 1
ATOM 725 C CA . ASP A 1 94 ? -14.264 -5.555 23.799 1.00 77.12 94 ASP A CA 1
ATOM 726 C C . ASP A 1 94 ? -12.919 -4.872 23.532 1.00 77.12 94 ASP A C 1
ATOM 728 O O . ASP A 1 94 ? -12.830 -3.889 22.786 1.00 77.12 94 ASP A O 1
ATOM 732 N N . ALA A 1 95 ? -11.873 -5.322 24.224 1.00 77.19 95 ALA A N 1
ATOM 733 C CA . ALA A 1 95 ? -10.558 -4.713 24.121 1.00 77.19 95 ALA A CA 1
ATOM 734 C C . ALA A 1 95 ? -10.022 -4.931 22.702 1.00 77.19 95 ALA A C 1
ATOM 736 O O . ALA A 1 95 ? -9.551 -6.015 22.356 1.00 77.19 95 ALA A O 1
ATOM 737 N N . LEU A 1 96 ? -10.089 -3.882 21.878 1.00 78.38 96 LEU A N 1
ATOM 738 C CA . LEU A 1 96 ? -9.518 -3.894 20.537 1.00 78.38 96 LEU A CA 1
ATOM 739 C C . LEU A 1 96 ? -8.043 -4.332 20.616 1.00 78.38 96 LEU A C 1
ATOM 741 O O . LEU A 1 96 ? -7.308 -3.853 21.490 1.00 78.38 96 LEU A O 1
ATOM 745 N N . PRO A 1 97 ? -7.579 -5.212 19.708 1.00 83.88 97 PRO A N 1
ATOM 746 C CA . PRO A 1 97 ? -6.165 -5.539 19.608 1.00 83.88 97 PRO A CA 1
ATOM 747 C C . PRO A 1 97 ? -5.348 -4.251 19.494 1.00 83.88 97 PRO A C 1
ATOM 749 O O . PRO A 1 97 ? -5.760 -3.306 18.816 1.00 83.88 97 PRO A O 1
ATOM 752 N N . LYS A 1 98 ? -4.191 -4.196 20.161 1.00 82.94 98 LYS A N 1
ATOM 753 C CA . LYS A 1 98 ? -3.325 -3.013 20.118 1.00 82.94 98 LYS A CA 1
ATOM 754 C C . LYS A 1 98 ? -2.976 -2.704 18.662 1.00 82.94 98 LYS A C 1
ATOM 756 O O . LYS A 1 98 ? -2.381 -3.532 17.979 1.00 82.94 98 LYS A O 1
ATOM 761 N N . LEU A 1 99 ? -3.363 -1.520 18.197 1.00 84.56 99 LEU A N 1
ATOM 762 C CA . LEU A 1 99 ? -3.030 -1.060 16.857 1.00 84.56 99 LEU A CA 1
ATOM 763 C C . LEU A 1 99 ? -1.534 -0.746 16.794 1.00 84.56 99 LEU A C 1
ATOM 765 O O . LEU A 1 99 ? -1.054 0.156 17.480 1.00 84.56 99 LEU A O 1
ATOM 769 N N . GLU A 1 100 ? -0.805 -1.486 15.964 1.00 87.31 100 GLU A N 1
ATOM 770 C CA . GLU A 1 100 ? 0.593 -1.201 15.654 1.00 87.31 100 GLU A CA 1
ATOM 771 C C . GLU A 1 100 ? 0.683 -0.335 14.394 1.00 87.31 100 GLU A C 1
ATOM 773 O O . GLU A 1 100 ? -0.006 -0.567 13.399 1.00 87.31 100 GLU A O 1
ATOM 778 N N . ALA A 1 101 ? 1.531 0.692 14.435 1.00 89.56 101 ALA A N 1
ATOM 779 C CA . ALA A 1 101 ? 1.791 1.527 13.271 1.00 89.56 101 ALA A CA 1
ATOM 780 C C . ALA A 1 101 ? 2.589 0.736 12.225 1.00 89.56 101 ALA A C 1
ATOM 782 O O . ALA A 1 101 ? 3.547 0.041 12.561 1.00 89.56 101 ALA A O 1
ATOM 783 N N . ALA A 1 102 ? 2.235 0.876 10.947 1.00 90.06 102 ALA A N 1
ATOM 784 C CA . ALA A 1 102 ? 2.997 0.259 9.871 1.00 90.06 102 ALA A CA 1
ATOM 785 C C . ALA A 1 102 ? 4.416 0.854 9.813 1.00 90.06 102 ALA A C 1
ATOM 787 O O . ALA A 1 102 ? 4.585 2.066 9.664 1.00 90.06 102 ALA A O 1
ATOM 788 N N . VAL A 1 103 ? 5.433 -0.005 9.906 1.00 92.44 103 VAL A N 1
ATOM 789 C CA . VAL A 1 103 ? 6.843 0.374 9.761 1.00 92.44 103 VAL A CA 1
ATOM 790 C C . VAL A 1 103 ? 7.368 -0.191 8.448 1.00 92.44 103 VAL A C 1
ATOM 792 O O . VAL A 1 103 ? 7.109 -1.346 8.109 1.00 92.44 103 VAL A O 1
ATOM 795 N N . PHE A 1 104 ? 8.107 0.620 7.691 1.00 90.06 104 PHE A N 1
ATOM 796 C CA . PHE A 1 104 ? 8.781 0.133 6.492 1.00 90.06 104 PHE A CA 1
ATOM 797 C C . PHE A 1 104 ? 9.854 -0.898 6.874 1.00 90.06 104 PHE A C 1
ATOM 799 O O . PHE A 1 104 ? 10.629 -0.648 7.802 1.00 90.06 104 PHE A O 1
ATOM 806 N N . PRO A 1 105 ? 9.944 -2.034 6.163 1.00 90.31 105 PRO A N 1
ATOM 807 C CA . PRO A 1 105 ? 11.006 -3.000 6.395 1.00 90.31 105 PRO A CA 1
ATOM 808 C C . PRO A 1 105 ? 12.386 -2.389 6.081 1.00 90.31 105 PRO A C 1
ATOM 810 O O . PRO A 1 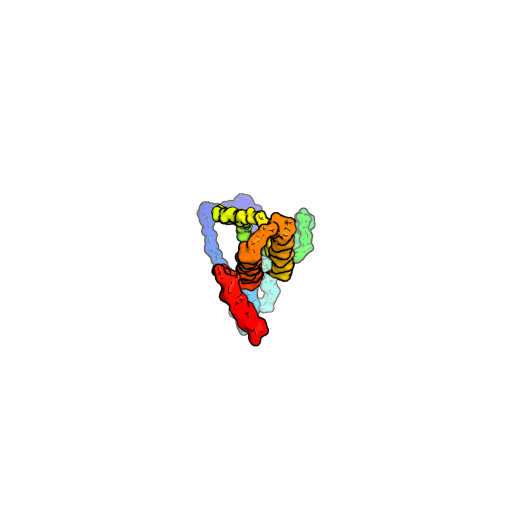105 ? 12.477 -1.417 5.319 1.00 90.31 105 PRO A O 1
ATOM 813 N N . PRO A 1 106 ? 13.477 -2.949 6.639 1.00 90.88 106 PRO A N 1
ATOM 814 C CA . PRO A 1 106 ? 14.834 -2.515 6.324 1.00 90.88 106 PRO A CA 1
ATOM 815 C C . PRO A 1 106 ? 15.068 -2.549 4.810 1.00 90.88 106 PRO A C 1
ATOM 817 O O . PRO A 1 106 ? 14.824 -3.567 4.164 1.00 90.88 106 PRO A O 1
ATOM 820 N N . ARG A 1 107 ? 15.525 -1.432 4.233 1.00 83.75 107 ARG A N 1
ATOM 821 C CA . ARG A 1 107 ? 15.815 -1.353 2.796 1.00 83.75 107 ARG A CA 1
ATOM 822 C C . ARG A 1 107 ? 17.084 -2.141 2.480 1.00 83.75 107 ARG A C 1
ATOM 824 O O . ARG A 1 107 ? 18.135 -1.873 3.059 1.00 83.75 107 ARG A O 1
ATOM 831 N N . PHE A 1 108 ? 16.971 -3.093 1.560 1.00 86.50 108 PHE A N 1
ATOM 832 C CA . PHE A 1 108 ? 18.121 -3.762 0.958 1.00 86.50 108 PHE A CA 1
ATOM 833 C C . PHE A 1 108 ? 18.824 -2.822 -0.032 1.00 86.50 108 PHE A C 1
ATOM 835 O O . PHE A 1 108 ? 18.301 -1.765 -0.388 1.00 86.50 108 PHE A O 1
ATOM 842 N N . LEU A 1 109 ? 20.036 -3.190 -0.448 1.00 85.00 109 LEU A N 1
ATOM 843 C CA . LEU A 1 109 ? 20.756 -2.471 -1.495 1.00 85.00 109 LEU A CA 1
ATOM 844 C C . LEU A 1 109 ? 20.055 -2.715 -2.837 1.00 85.00 109 LEU A C 1
ATOM 846 O O . LEU A 1 109 ? 20.226 -3.776 -3.435 1.00 85.00 109 LEU A O 1
ATOM 850 N N . ASP A 1 110 ? 19.271 -1.740 -3.290 1.00 84.12 110 ASP A N 1
ATOM 851 C CA . ASP A 1 110 ? 18.729 -1.732 -4.647 1.00 84.12 110 ASP A CA 1
ATOM 852 C C . ASP A 1 110 ? 19.837 -1.414 -5.657 1.00 84.12 110 ASP A C 1
ATOM 854 O O . ASP A 1 110 ? 20.762 -0.637 -5.390 1.00 84.12 110 ASP A O 1
ATOM 858 N N . LEU A 1 111 ? 19.737 -2.021 -6.839 1.00 84.19 111 LEU A N 1
ATOM 859 C CA . LEU A 1 111 ? 20.555 -1.635 -7.983 1.00 84.19 111 LEU A CA 1
ATOM 860 C C . LEU A 1 111 ? 20.287 -0.160 -8.307 1.00 84.19 111 LEU A C 1
ATOM 862 O O . LEU A 1 111 ? 19.155 0.318 -8.215 1.00 84.19 111 LEU A O 1
ATOM 866 N N . GLY A 1 112 ? 21.339 0.562 -8.692 1.00 86.38 112 GLY A N 1
ATOM 867 C CA . GLY A 1 112 ? 21.186 1.923 -9.192 1.00 86.38 112 GLY A CA 1
ATOM 868 C C . GLY A 1 112 ? 20.270 1.965 -10.424 1.00 86.38 112 GLY A C 1
ATOM 869 O O . GLY A 1 112 ? 20.075 0.942 -11.087 1.00 86.38 112 GLY A O 1
ATOM 870 N N . PRO A 1 113 ? 19.710 3.139 -10.754 1.00 88.44 113 PRO A N 1
ATOM 871 C CA . PRO A 1 113 ? 18.965 3.304 -11.996 1.00 88.44 113 PRO A CA 1
ATOM 872 C C . PRO A 1 113 ? 19.841 2.916 -13.202 1.00 88.44 113 PRO A C 1
ATOM 874 O O . PRO A 1 113 ? 21.066 3.081 -13.141 1.00 88.44 113 PRO A O 1
ATOM 877 N N . PRO A 1 114 ? 19.243 2.404 -14.294 1.00 91.38 114 PRO A N 1
ATOM 878 C CA . PRO A 1 114 ? 19.992 2.074 -15.500 1.00 91.38 114 PRO A CA 1
ATOM 879 C C . PRO A 1 114 ? 20.737 3.309 -16.021 1.00 91.38 114 PRO A C 1
ATOM 881 O O . PRO A 1 114 ? 20.261 4.440 -15.888 1.00 91.38 114 PRO A O 1
ATOM 884 N N . ALA A 1 115 ? 21.919 3.090 -16.599 1.00 90.75 115 ALA A N 1
ATOM 885 C CA . ALA A 1 115 ? 22.700 4.168 -17.189 1.00 90.75 115 ALA A CA 1
ATOM 886 C C . ALA A 1 115 ? 21.927 4.803 -18.357 1.00 90.75 115 ALA A C 1
ATOM 888 O O . ALA A 1 115 ? 21.318 4.103 -19.162 1.00 90.75 115 ALA A O 1
ATOM 889 N N . LEU A 1 116 ? 21.947 6.134 -18.435 1.00 90.81 116 LEU A N 1
ATOM 890 C CA . LEU A 1 116 ? 21.322 6.871 -19.527 1.00 90.81 116 LEU A CA 1
ATOM 891 C C . LEU A 1 116 ? 22.254 6.870 -20.744 1.00 90.81 116 LEU A C 1
ATOM 893 O O . LEU A 1 116 ? 23.306 7.508 -20.716 1.00 90.81 116 LEU A O 1
ATOM 897 N N . GLU A 1 117 ? 21.853 6.180 -21.807 1.00 92.00 117 GLU A N 1
ATOM 898 C CA . GLU A 1 117 ? 22.545 6.193 -23.097 1.00 92.00 117 GLU A CA 1
ATOM 899 C C . GLU A 1 117 ? 22.015 7.342 -23.962 1.00 92.00 117 GLU A C 1
ATOM 901 O O . GLU A 1 117 ? 20.808 7.529 -24.124 1.00 92.00 117 GLU A O 1
ATOM 906 N N . LEU A 1 118 ? 22.932 8.152 -24.492 1.00 92.69 118 LEU A N 1
ATOM 907 C CA . LEU A 1 118 ? 22.602 9.293 -25.340 1.00 92.69 118 LEU A CA 1
ATOM 908 C C . LEU A 1 118 ? 22.703 8.869 -26.806 1.00 92.69 118 LEU A C 1
ATOM 910 O O . LEU A 1 118 ? 23.766 8.974 -27.412 1.00 92.69 118 LEU A O 1
ATOM 914 N N . TYR A 1 119 ? 21.596 8.375 -27.354 1.00 90.12 119 TYR A N 1
ATOM 915 C CA . TYR A 1 119 ? 21.476 8.047 -28.773 1.00 90.12 119 TYR A CA 1
ATOM 916 C C . TYR A 1 119 ? 21.030 9.255 -29.594 1.00 90.12 119 TYR A C 1
ATOM 918 O O . TYR A 1 119 ? 20.200 10.052 -29.143 1.00 90.12 119 TYR A O 1
ATOM 926 N N . ASP A 1 120 ? 21.526 9.354 -30.828 1.00 88.50 120 ASP A N 1
ATOM 927 C CA . ASP A 1 120 ? 20.907 10.219 -31.825 1.00 88.50 120 ASP A CA 1
ATOM 928 C C . ASP A 1 120 ? 19.639 9.540 -32.348 1.00 88.50 120 ASP A C 1
ATOM 930 O O . ASP A 1 120 ? 19.657 8.679 -33.228 1.00 88.50 120 ASP A O 1
ATOM 934 N N . LEU A 1 121 ? 18.508 9.930 -31.767 1.00 86.50 121 LEU A N 1
ATOM 935 C CA . LEU A 1 121 ? 17.203 9.390 -32.130 1.00 86.50 121 LEU A CA 1
ATOM 936 C C . LEU A 1 121 ? 16.834 9.684 -33.587 1.00 86.50 121 LEU A C 1
ATOM 938 O O . LEU A 1 121 ? 16.030 8.955 -34.162 1.00 86.50 121 LEU A O 1
ATOM 942 N N . GLN A 1 122 ? 17.384 10.739 -34.195 1.00 79.62 122 GLN A N 1
ATOM 943 C CA . GLN A 1 122 ? 17.110 11.017 -35.603 1.00 79.62 122 GLN A CA 1
ATOM 944 C C . GLN A 1 122 ? 17.757 9.963 -36.499 1.00 79.62 122 GLN A C 1
ATOM 946 O O . GLN A 1 122 ? 17.141 9.560 -37.483 1.00 79.62 122 GLN A O 1
ATOM 951 N N . GLU A 1 123 ? 18.955 9.496 -36.139 1.00 79.50 123 GLU A N 1
ATOM 952 C CA . GLU A 1 123 ? 19.647 8.426 -36.852 1.00 79.50 123 GLU A CA 1
ATOM 953 C C . GLU A 1 123 ? 18.985 7.062 -36.625 1.00 79.50 123 GLU A C 1
ATOM 955 O O . GLU A 1 123 ? 18.697 6.347 -37.589 1.00 79.50 123 GLU A O 1
ATOM 960 N N . GLU A 1 124 ? 18.664 6.735 -35.372 1.00 82.75 124 GLU A N 1
ATOM 961 C CA . GLU A 1 124 ? 18.078 5.436 -35.015 1.00 82.75 124 GLU A CA 1
ATOM 962 C C . GLU A 1 124 ? 16.635 5.249 -35.512 1.00 82.75 124 GLU A C 1
ATOM 964 O O . GLU A 1 124 ? 16.208 4.128 -35.786 1.00 82.75 124 GLU A O 1
ATOM 969 N N . PHE A 1 125 ? 15.866 6.332 -35.678 1.00 82.81 125 PHE A N 1
ATOM 970 C CA . PHE A 1 125 ? 14.489 6.255 -36.183 1.00 82.81 125 PHE A CA 1
ATOM 971 C C . PHE A 1 125 ? 14.352 6.447 -37.697 1.00 82.81 125 PHE A C 1
ATOM 973 O O . PHE A 1 125 ? 13.221 6.512 -38.196 1.00 82.81 125 PHE A O 1
ATOM 980 N N . TYR A 1 126 ? 15.446 6.530 -38.463 1.00 85.00 126 TYR A N 1
ATOM 981 C CA . TYR A 1 126 ? 15.304 6.558 -39.916 1.00 85.00 126 TYR A CA 1
ATOM 982 C C . TYR A 1 126 ? 14.650 5.269 -40.415 1.00 85.00 126 TYR A C 1
ATOM 984 O O . TYR A 1 126 ? 15.139 4.164 -40.189 1.00 85.00 126 TYR A O 1
ATOM 992 N N . SER A 1 127 ? 13.572 5.421 -41.187 1.00 87.88 127 SER A N 1
ATOM 993 C CA . SER A 1 127 ? 13.014 4.297 -41.931 1.00 87.88 127 SER A CA 1
ATOM 994 C C . SER A 1 127 ? 14.058 3.741 -42.897 1.00 87.88 127 SER A C 1
ATOM 996 O O . SER A 1 127 ? 14.859 4.490 -43.464 1.00 87.88 127 SER A O 1
ATOM 998 N N . GLU A 1 128 ? 14.018 2.433 -43.140 1.00 88.19 128 GLU A N 1
ATOM 999 C CA . GLU A 1 128 ? 14.920 1.754 -44.080 1.00 88.19 128 GLU A CA 1
ATOM 1000 C C . GLU A 1 128 ? 14.945 2.458 -45.445 1.00 88.19 128 GLU A C 1
ATOM 1002 O O . GLU A 1 128 ? 16.006 2.704 -46.009 1.00 88.19 128 GLU A O 1
ATOM 1007 N N . ILE A 1 129 ? 13.779 2.898 -45.926 1.00 90.25 129 ILE A N 1
ATOM 1008 C CA . ILE A 1 129 ? 13.621 3.649 -47.180 1.00 90.25 129 ILE A CA 1
ATOM 1009 C C . ILE A 1 129 ? 14.389 4.979 -47.144 1.00 90.25 129 ILE A C 1
ATOM 1011 O O . ILE A 1 129 ? 15.054 5.338 -48.120 1.00 90.25 129 ILE A O 1
ATOM 1015 N N . SER A 1 130 ? 14.314 5.715 -46.030 1.00 88.75 130 SER A N 1
ATOM 1016 C CA . SER A 1 130 ? 15.047 6.974 -45.857 1.00 88.75 130 SER A CA 1
ATOM 1017 C C . SER A 1 130 ? 16.556 6.731 -45.828 1.00 88.75 130 SER A C 1
ATOM 1019 O O . SER A 1 130 ? 17.296 7.448 -46.503 1.00 88.75 130 SER A O 1
ATOM 1021 N N . ARG A 1 131 ? 17.013 5.689 -45.117 1.00 89.19 131 ARG A N 1
ATOM 1022 C CA . ARG A 1 131 ? 18.437 5.310 -45.047 1.00 89.19 131 ARG A CA 1
ATOM 1023 C C . ARG A 1 131 ? 18.970 4.924 -46.425 1.00 89.19 131 ARG A C 1
ATOM 1025 O O . ARG A 1 131 ? 19.971 5.482 -46.863 1.00 89.19 131 ARG A O 1
ATOM 1032 N N . LEU A 1 132 ? 18.253 4.067 -47.157 1.00 91.06 132 LEU A N 1
ATOM 1033 C CA . LEU A 1 132 ? 18.606 3.675 -48.528 1.00 91.06 132 LEU A CA 1
ATOM 1034 C C . LEU A 1 132 ? 18.696 4.886 -49.464 1.00 91.06 132 LEU A C 1
ATOM 1036 O O . LEU A 1 132 ? 19.646 5.003 -50.237 1.00 91.06 132 LEU A O 1
ATOM 1040 N N . SER A 1 133 ? 17.737 5.811 -49.365 1.00 91.12 133 SER A N 1
ATOM 1041 C CA . SER A 1 133 ? 17.720 7.027 -50.185 1.00 91.12 133 SER A CA 1
ATOM 1042 C C . SER A 1 133 ? 18.917 7.935 -49.885 1.00 91.12 133 SER A C 1
ATOM 1044 O O . SER A 1 133 ? 19.543 8.461 -50.805 1.00 91.12 133 SER A O 1
ATOM 1046 N N . GLN A 1 134 ? 19.272 8.109 -48.609 1.00 88.88 134 GLN A N 1
ATOM 1047 C CA . GLN A 1 134 ? 20.444 8.892 -48.208 1.00 88.88 134 GLN A CA 1
ATOM 1048 C C . GLN A 1 134 ? 21.750 8.253 -48.684 1.00 88.88 134 GLN A C 1
ATOM 1050 O O . GLN A 1 134 ? 22.588 8.955 -49.254 1.00 88.88 134 GLN A O 1
ATOM 1055 N N . THR A 1 135 ? 21.906 6.937 -48.520 1.00 90.19 135 THR A N 1
ATOM 1056 C CA . THR A 1 135 ? 23.086 6.203 -48.999 1.00 90.19 135 THR A CA 1
ATOM 1057 C C . THR A 1 135 ? 23.225 6.313 -50.518 1.00 90.19 135 THR A C 1
ATOM 1059 O O . THR A 1 135 ? 24.309 6.622 -51.009 1.00 90.19 135 THR A O 1
ATOM 1062 N N . ALA A 1 136 ? 22.130 6.165 -51.271 1.00 91.88 136 ALA A N 1
ATOM 1063 C CA . ALA A 1 136 ? 22.139 6.325 -52.727 1.00 91.88 136 ALA A CA 1
ATOM 1064 C C . ALA A 1 136 ? 22.560 7.742 -53.148 1.00 91.88 136 ALA A C 1
ATOM 1066 O O . ALA A 1 136 ? 23.429 7.909 -54.005 1.00 91.88 136 ALA A O 1
ATOM 1067 N N . ASN A 1 137 ? 22.005 8.770 -52.499 1.00 91.31 137 ASN A N 1
ATOM 1068 C CA . ASN A 1 137 ? 22.363 10.164 -52.769 1.00 91.31 137 ASN A CA 1
ATOM 1069 C C . ASN A 1 137 ? 23.828 10.465 -52.420 1.00 91.31 137 ASN A C 1
ATOM 1071 O O . ASN A 1 137 ? 24.495 11.206 -53.145 1.00 91.31 137 ASN A O 1
ATOM 1075 N N . LYS A 1 138 ? 24.350 9.872 -51.338 1.00 90.12 138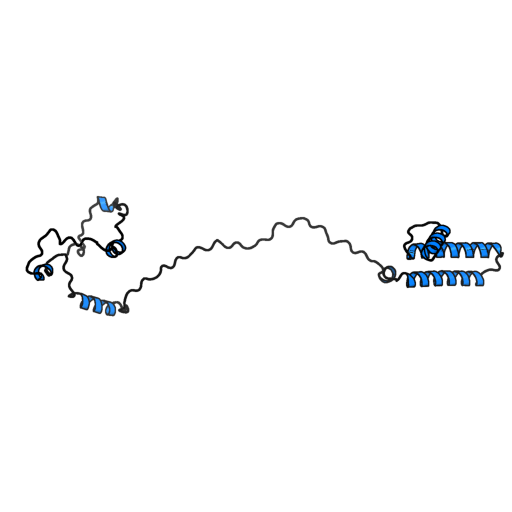 LYS A N 1
ATOM 1076 C CA . LYS A 1 138 ? 25.753 10.005 -50.928 1.00 90.12 138 LYS A CA 1
ATOM 1077 C C . LYS A 1 138 ? 26.689 9.475 -52.018 1.00 90.12 138 LYS A C 1
ATOM 1079 O O . LYS A 1 138 ? 27.578 10.218 -52.433 1.00 90.12 138 LYS A O 1
ATOM 1084 N N . ILE A 1 139 ? 26.443 8.265 -52.524 1.00 89.62 139 ILE A N 1
ATOM 1085 C CA . ILE A 1 139 ? 27.273 7.621 -53.559 1.00 89.62 139 ILE A CA 1
ATOM 1086 C C . ILE A 1 139 ? 27.147 8.306 -54.920 1.00 89.62 139 ILE A C 1
ATOM 1088 O O . ILE A 1 139 ? 28.144 8.537 -55.603 1.00 89.62 139 ILE A O 1
ATOM 1092 N N . LEU A 1 140 ? 25.943 8.733 -55.301 1.00 88.00 140 LEU A N 1
ATOM 1093 C CA . LEU A 1 140 ? 25.770 9.517 -56.523 1.00 88.00 140 LEU A CA 1
ATOM 1094 C C . LEU A 1 140 ? 26.570 10.827 -56.452 1.00 88.00 140 LEU A C 1
ATOM 1096 O O . LEU A 1 140 ? 27.250 11.200 -57.406 1.00 88.00 140 LEU A O 1
ATOM 1100 N N . SER A 1 141 ? 26.547 11.503 -55.299 1.00 86.81 141 SER A N 1
ATOM 1101 C CA . SER A 1 141 ? 27.284 12.753 -55.112 1.00 86.81 141 SER A CA 1
ATOM 1102 C C . SER A 1 141 ? 28.808 12.573 -55.105 1.00 86.81 141 SER A C 1
ATOM 1104 O O . SER A 1 141 ? 29.515 13.471 -55.565 1.00 86.81 141 SER A O 1
ATOM 1106 N N . SER A 1 142 ? 29.333 11.445 -54.604 1.00 83.75 142 SER A N 1
ATOM 1107 C CA . SER A 1 142 ? 30.770 11.138 -54.663 1.00 83.75 142 SER A CA 1
ATOM 1108 C C . SER A 1 142 ? 31.202 10.792 -56.084 1.00 83.75 142 SER A C 1
ATOM 1110 O O . SER A 1 142 ? 32.204 11.330 -56.555 1.00 83.75 142 SER A O 1
ATOM 1112 N N . SER A 1 143 ? 30.404 9.996 -56.799 1.00 80.56 143 SER A N 1
ATOM 1113 C CA . SER A 1 143 ? 30.657 9.643 -58.199 1.00 80.56 143 SER A CA 1
ATOM 1114 C C . SER A 1 143 ? 30.712 10.884 -59.104 1.00 80.56 143 SER A C 1
ATOM 1116 O O . SER A 1 143 ? 31.675 11.065 -59.851 1.00 80.56 143 SER A O 1
ATOM 1118 N N . MET A 1 144 ? 29.756 11.816 -58.969 1.00 78.12 144 MET A N 1
ATOM 1119 C CA . MET A 1 144 ? 29.742 13.058 -59.762 1.00 78.12 144 MET A CA 1
ATOM 1120 C C . MET A 1 144 ? 30.968 13.947 -59.491 1.00 78.12 144 MET A C 1
ATOM 1122 O O . MET A 1 144 ? 31.566 14.475 -60.426 1.00 78.12 144 MET A O 1
ATOM 1126 N N . LYS A 1 145 ? 31.405 14.062 -58.229 1.00 78.31 145 LYS A N 1
ATOM 1127 C CA . LYS A 1 145 ? 32.624 14.810 -57.864 1.00 78.31 145 LYS A CA 1
ATOM 1128 C C . LYS A 1 145 ? 33.893 14.179 -58.441 1.00 78.31 145 LYS A C 1
ATOM 1130 O O . LYS A 1 145 ? 34.806 14.898 -58.843 1.00 78.31 145 LYS A O 1
ATOM 1135 N N . ASN A 1 146 ? 33.950 12.850 -58.504 1.00 69.50 146 ASN A N 1
ATOM 1136 C CA . ASN A 1 146 ? 35.084 12.124 -59.073 1.00 69.50 146 ASN A CA 1
ATOM 1137 C C . ASN A 1 146 ? 35.185 12.310 -60.601 1.00 69.50 146 ASN A C 1
ATOM 1139 O O . ASN A 1 146 ? 36.297 12.345 -61.133 1.00 69.50 146 ASN A O 1
ATOM 1143 N N . GLN A 1 147 ? 34.057 12.502 -61.298 1.00 64.81 147 GLN A N 1
ATOM 1144 C CA . GLN A 1 147 ? 34.024 12.794 -62.740 1.00 64.81 147 GLN A CA 1
ATOM 1145 C C . GLN A 1 147 ? 34.487 14.218 -63.086 1.00 64.81 147 GLN A C 1
ATOM 1147 O O . GLN A 1 147 ? 35.137 14.416 -64.112 1.00 64.81 147 GLN A O 1
ATOM 1152 N N . GLU A 1 148 ? 34.207 15.206 -62.234 1.00 61.31 148 GLU A N 1
ATOM 1153 C CA . GLU A 1 148 ? 34.633 16.599 -62.454 1.00 61.31 148 GLU A CA 1
ATOM 1154 C C . GLU A 1 148 ? 36.143 16.815 -62.211 1.00 61.31 148 GLU A C 1
ATOM 1156 O O . GLU A 1 148 ? 36.707 17.816 -62.657 1.00 61.31 148 GLU A O 1
ATOM 1161 N N . GLY A 1 149 ? 36.813 15.878 -61.528 1.00 59.84 149 GLY A N 1
ATOM 1162 C CA . GLY A 1 149 ? 38.168 16.060 -61.005 1.00 59.84 149 GLY A CA 1
ATOM 1163 C C . GLY A 1 149 ? 39.337 15.443 -61.783 1.00 59.84 149 GLY A C 1
ATOM 1164 O O . GLY A 1 149 ? 40.466 15.834 -61.499 1.00 59.84 149 GLY A O 1
ATOM 1165 N N . ASN A 1 150 ? 39.159 14.501 -62.724 1.00 54.97 150 ASN A N 1
ATOM 1166 C CA . ASN A 1 150 ? 40.318 13.786 -63.290 1.00 54.97 150 ASN A CA 1
ATOM 1167 C C . ASN A 1 150 ? 40.191 13.310 -64.748 1.00 54.97 150 ASN A C 1
ATOM 1169 O O . ASN A 1 150 ? 39.297 12.554 -65.121 1.00 54.97 150 ASN A O 1
ATOM 1173 N N . ASN A 1 151 ? 41.229 13.626 -65.528 1.00 59.88 151 ASN A N 1
ATOM 1174 C CA . ASN A 1 151 ? 41.602 12.987 -66.793 1.00 59.88 151 ASN A CA 1
ATOM 1175 C C . ASN A 1 151 ? 42.347 11.665 -66.490 1.00 59.88 151 ASN A C 1
ATOM 1177 O O . ASN A 1 151 ? 43.538 11.532 -66.764 1.00 59.88 151 ASN A O 1
ATOM 1181 N N . LEU A 1 152 ? 41.679 10.747 -65.782 1.00 61.53 152 LEU A N 1
ATOM 1182 C CA . LEU A 1 152 ? 42.244 9.463 -65.354 1.00 61.53 152 LEU A CA 1
ATOM 1183 C C . LEU A 1 152 ? 42.029 8.393 -66.430 1.00 61.53 152 LEU A C 1
ATOM 1185 O O . LEU A 1 152 ? 41.025 8.410 -67.143 1.00 61.53 152 LEU A O 1
ATOM 1189 N N . ASP A 1 153 ? 42.942 7.426 -66.508 1.00 68.88 153 ASP A N 1
ATOM 1190 C CA . ASP A 1 153 ? 42.793 6.251 -67.364 1.00 68.88 153 ASP A CA 1
ATOM 1191 C C . ASP A 1 153 ? 41.450 5.547 -67.106 1.00 68.88 153 ASP A C 1
ATOM 1193 O O . ASP A 1 153 ? 41.073 5.296 -65.958 1.00 68.88 153 ASP A O 1
ATOM 1197 N N . LYS A 1 154 ? 40.750 5.154 -68.181 1.00 72.31 154 LYS A N 1
ATOM 1198 C CA . LYS A 1 154 ? 39.433 4.480 -68.125 1.00 72.31 154 LYS A CA 1
ATOM 1199 C C . LYS A 1 154 ? 39.394 3.274 -67.179 1.00 72.31 154 LYS A C 1
ATOM 1201 O O . LYS A 1 154 ? 38.340 2.936 -66.658 1.00 72.31 154 LYS A O 1
ATOM 1206 N N . ARG A 1 155 ? 40.537 2.608 -66.976 1.00 74.00 155 ARG A N 1
ATOM 1207 C CA . ARG A 1 155 ? 40.653 1.441 -66.095 1.00 74.00 155 ARG A CA 1
ATOM 1208 C C . ARG A 1 155 ? 40.484 1.814 -64.622 1.00 74.00 155 ARG A C 1
ATOM 1210 O O . ARG A 1 155 ? 39.765 1.128 -63.912 1.00 74.00 155 ARG A O 1
ATOM 1217 N N . THR A 1 156 ? 41.084 2.917 -64.192 1.00 75.62 156 THR A N 1
ATOM 1218 C CA . THR A 1 156 ? 41.041 3.368 -62.796 1.00 75.62 156 THR A CA 1
ATOM 1219 C C . THR A 1 156 ? 39.674 3.950 -62.432 1.00 75.62 156 THR A C 1
ATOM 1221 O O . THR A 1 156 ? 39.216 3.790 -61.308 1.00 75.62 156 THR A O 1
ATOM 1224 N N . GLN A 1 157 ? 38.982 4.570 -63.396 1.00 74.81 157 GLN A N 1
ATOM 1225 C CA . GLN A 1 157 ? 37.591 5.009 -63.220 1.00 74.81 157 GLN A CA 1
ATOM 1226 C C . GLN A 1 157 ? 36.651 3.818 -62.992 1.00 74.81 157 GLN A C 1
ATOM 1228 O O . GLN A 1 157 ? 35.824 3.848 -62.090 1.00 74.81 157 GLN A O 1
ATOM 1233 N N . LEU A 1 158 ? 36.830 2.745 -63.767 1.00 78.69 158 LEU A N 1
ATOM 1234 C CA . LEU A 1 158 ? 36.005 1.542 -63.666 1.00 78.69 158 LEU A CA 1
ATOM 1235 C C . LEU A 1 158 ? 36.260 0.758 -62.367 1.00 78.69 158 LEU A C 1
ATOM 1237 O O . LEU A 1 158 ? 35.338 0.159 -61.823 1.00 78.69 158 LEU A O 1
ATOM 1241 N N . GLU A 1 159 ? 37.493 0.778 -61.853 1.00 82.69 159 GLU A N 1
ATOM 1242 C CA . GLU A 1 159 ? 37.834 0.204 -60.543 1.00 82.69 159 GLU A CA 1
ATOM 1243 C C . GLU A 1 159 ? 37.179 0.990 -59.390 1.00 82.69 159 GLU A C 1
ATOM 1245 O O . GLU A 1 159 ? 36.608 0.374 -58.494 1.00 82.69 159 GLU A O 1
ATOM 1250 N N . ALA A 1 160 ? 37.170 2.326 -59.451 1.00 81.19 160 ALA A N 1
ATOM 1251 C CA . ALA A 1 160 ? 36.520 3.170 -58.443 1.00 81.19 160 ALA A CA 1
ATOM 1252 C C . ALA A 1 160 ? 34.984 3.041 -58.452 1.00 81.19 160 ALA A C 1
ATOM 1254 O O . ALA A 1 160 ? 34.360 2.957 -57.398 1.00 81.19 160 ALA A O 1
ATOM 1255 N N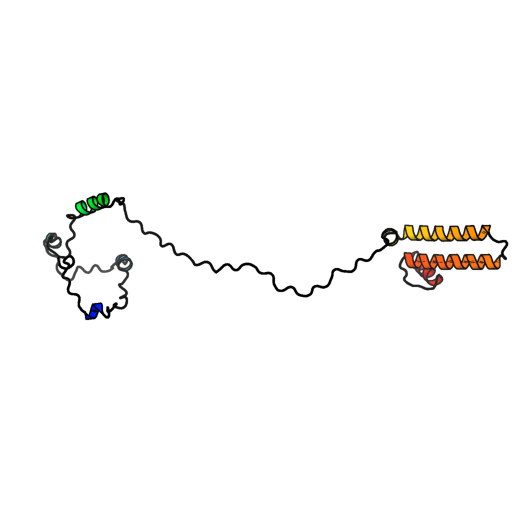 . GLU A 1 161 ? 34.363 2.967 -59.634 1.00 83.38 161 GLU A N 1
ATOM 1256 C CA . GLU A 1 161 ? 32.916 2.728 -59.743 1.00 83.38 161 GLU A CA 1
ATOM 1257 C C . GLU A 1 161 ? 32.519 1.355 -59.184 1.00 83.38 161 GLU A C 1
ATOM 1259 O O . GLU A 1 161 ? 31.458 1.213 -58.576 1.00 83.38 161 GLU A O 1
ATOM 1264 N N . LEU A 1 162 ? 33.367 0.338 -59.363 1.00 85.38 162 LEU A N 1
ATOM 1265 C CA . LEU A 1 162 ? 33.113 -0.993 -58.818 1.00 85.38 162 LEU A CA 1
ATOM 1266 C C . LEU A 1 162 ? 33.186 -1.005 -57.284 1.00 85.38 162 LEU A C 1
ATOM 1268 O O . LEU A 1 162 ? 32.362 -1.665 -56.651 1.00 85.38 162 LEU A O 1
ATOM 1272 N N . GLU A 1 163 ? 34.126 -0.259 -56.702 1.00 87.25 163 GLU A N 1
ATOM 1273 C CA . GLU A 1 163 ? 34.257 -0.086 -55.250 1.00 87.25 163 GLU A CA 1
ATOM 1274 C C . GLU A 1 163 ? 33.043 0.647 -54.656 1.00 87.25 163 GLU A C 1
ATOM 1276 O O . GLU A 1 163 ? 32.466 0.189 -53.667 1.00 87.25 163 GLU A O 1
ATOM 1281 N N . ASP A 1 164 ? 32.584 1.722 -55.305 1.00 88.12 164 ASP A N 1
ATOM 1282 C CA . ASP A 1 164 ? 31.380 2.460 -54.902 1.00 88.12 164 ASP A CA 1
ATOM 1283 C C . ASP A 1 164 ? 30.125 1.565 -54.934 1.00 88.12 164 ASP A C 1
ATOM 1285 O O . ASP A 1 164 ? 29.290 1.613 -54.024 1.00 88.12 164 ASP A O 1
ATOM 1289 N N . VAL A 1 165 ? 29.993 0.714 -55.961 1.00 88.75 165 VAL A N 1
ATOM 1290 C CA . VAL A 1 165 ? 28.887 -0.251 -56.076 1.00 88.75 165 VAL A CA 1
ATOM 1291 C C . VAL A 1 165 ? 28.975 -1.325 -54.994 1.00 88.75 165 VAL A C 1
ATOM 1293 O O . VAL A 1 165 ? 27.956 -1.658 -54.384 1.00 88.75 165 VAL A O 1
ATOM 1296 N N . GLU A 1 166 ? 30.164 -1.861 -54.724 1.00 89.75 166 GLU A N 1
ATOM 1297 C CA . GLU A 1 166 ? 30.360 -2.857 -53.669 1.00 89.75 166 GLU A CA 1
ATOM 1298 C C . GLU A 1 166 ? 29.996 -2.279 -52.295 1.00 89.75 166 GLU A C 1
ATOM 1300 O O . GLU A 1 166 ? 29.166 -2.859 -51.587 1.00 89.75 166 GLU A O 1
ATOM 1305 N N . TYR A 1 167 ? 30.501 -1.089 -51.964 1.00 89.50 167 TYR A N 1
ATOM 1306 C CA . TYR A 1 167 ? 30.156 -0.390 -50.727 1.00 89.50 167 TYR A CA 1
ATOM 1307 C C . TYR A 1 167 ? 28.648 -0.122 -50.616 1.00 89.50 167 TYR A C 1
ATOM 1309 O O . TYR A 1 167 ? 28.040 -0.424 -49.586 1.00 89.50 167 TYR A O 1
ATOM 1317 N N . PHE A 1 168 ? 28.016 0.365 -51.690 1.00 91.56 168 PHE A N 1
ATOM 1318 C CA . PHE A 1 168 ? 26.571 0.595 -51.717 1.00 91.56 168 PHE A CA 1
ATOM 1319 C C . PHE A 1 168 ? 25.782 -0.688 -51.424 1.00 91.56 168 PHE A C 1
ATOM 1321 O O . PHE A 1 168 ? 24.869 -0.685 -50.598 1.00 91.56 168 PHE A O 1
ATOM 1328 N N . THR A 1 169 ? 26.151 -1.807 -52.054 1.00 91.25 169 THR A N 1
ATOM 1329 C CA . THR A 1 169 ? 25.454 -3.084 -51.841 1.00 91.25 169 THR A CA 1
ATOM 1330 C C . THR A 1 169 ? 25.609 -3.634 -50.421 1.00 91.25 169 THR A C 1
ATOM 1332 O O . THR A 1 169 ? 24.651 -4.205 -49.895 1.00 91.25 169 THR A O 1
ATOM 1335 N N . LEU A 1 170 ? 26.766 -3.437 -49.780 1.00 89.75 170 LEU A N 1
ATOM 1336 C CA . LEU A 1 170 ? 26.999 -3.853 -48.393 1.00 89.75 170 LEU A CA 1
ATOM 1337 C C . LEU A 1 170 ? 26.166 -3.021 -47.407 1.00 89.75 170 LEU A C 1
ATOM 1339 O O . LEU A 1 170 ? 25.483 -3.589 -46.554 1.00 89.75 170 LEU A O 1
ATOM 1343 N N . GLU A 1 171 ? 26.146 -1.697 -47.572 1.00 88.75 171 GLU A N 1
ATOM 1344 C CA . GLU A 1 171 ? 25.335 -0.790 -46.744 1.00 88.75 171 GLU A CA 1
ATOM 1345 C C . GLU A 1 171 ? 23.834 -1.072 -46.891 1.00 88.75 171 GLU A C 1
ATOM 1347 O O . GLU A 1 171 ? 23.110 -1.153 -45.899 1.00 88.75 171 GLU A O 1
ATOM 1352 N N . CYS A 1 172 ? 23.346 -1.302 -48.116 1.00 89.31 172 CYS A N 1
ATOM 1353 C CA . CYS A 1 172 ? 21.954 -1.701 -48.333 1.00 89.31 172 CYS A CA 1
ATOM 1354 C C . CYS A 1 172 ? 21.623 -3.037 -47.655 1.00 89.31 172 CYS A C 1
ATOM 1356 O O . CYS A 1 172 ? 20.544 -3.175 -47.077 1.00 89.31 172 CYS A O 1
ATOM 1358 N N . GLY A 1 173 ? 22.546 -4.003 -47.691 1.00 89.12 173 GLY A N 1
ATOM 1359 C CA . GLY A 1 173 ? 22.397 -5.277 -46.989 1.00 89.12 173 GLY A CA 1
ATOM 1360 C C . GLY A 1 173 ? 22.282 -5.103 -45.475 1.00 89.12 173 GLY A C 1
ATOM 1361 O O . GLY A 1 173 ? 21.429 -5.731 -44.846 1.00 89.12 173 GLY A O 1
ATOM 1362 N N . GLN A 1 174 ? 23.083 -4.203 -44.901 1.00 87.38 174 GLN A N 1
ATOM 1363 C CA . GLN A 1 174 ? 23.032 -3.871 -43.479 1.00 87.38 174 GLN A CA 1
ATOM 1364 C C . GLN A 1 174 ? 21.736 -3.140 -43.102 1.00 87.38 174 GLN A C 1
ATOM 1366 O O . GLN A 1 174 ? 21.146 -3.448 -42.067 1.00 87.38 174 GLN A O 1
ATOM 1371 N N . ILE A 1 175 ? 21.264 -2.207 -43.938 1.00 88.25 175 ILE A N 1
ATOM 1372 C CA . ILE A 1 175 ? 20.006 -1.477 -43.711 1.00 88.25 175 ILE A CA 1
ATOM 1373 C C . ILE A 1 175 ? 18.798 -2.421 -43.733 1.00 88.25 175 ILE A C 1
ATOM 1375 O O . ILE A 1 175 ? 17.923 -2.291 -42.885 1.00 88.25 175 ILE A O 1
ATOM 1379 N N . LEU A 1 176 ? 18.769 -3.373 -44.668 1.00 87.25 176 LEU A N 1
ATOM 1380 C CA . LEU A 1 176 ? 17.677 -4.340 -44.837 1.00 87.25 176 LEU A CA 1
ATOM 1381 C C . LEU A 1 176 ? 17.780 -5.555 -43.896 1.00 87.25 176 LEU A C 1
ATOM 1383 O O . LEU A 1 176 ? 16.973 -6.478 -43.984 1.00 87.25 176 LEU A O 1
ATOM 1387 N N . GLY A 1 177 ? 18.781 -5.587 -43.011 1.00 84.94 177 GLY A N 1
ATOM 1388 C CA . GLY A 1 177 ? 18.917 -6.636 -42.003 1.00 84.94 177 GLY A CA 1
ATOM 1389 C C . GLY A 1 177 ? 19.390 -7.992 -42.537 1.00 84.94 177 GLY A C 1
ATOM 1390 O O . GLY A 1 177 ? 19.201 -9.000 -41.859 1.00 84.94 177 GLY A O 1
ATOM 1391 N N . PHE A 1 178 ? 20.061 -8.049 -43.695 1.00 80.94 178 PHE A N 1
ATOM 1392 C CA . PHE A 1 178 ? 20.626 -9.298 -44.237 1.00 80.94 178 PHE A CA 1
ATOM 1393 C C . PHE A 1 178 ? 21.833 -9.843 -43.434 1.00 80.94 178 PHE A C 1
ATOM 1395 O O . PHE A 1 178 ? 22.441 -10.840 -43.811 1.00 80.94 178 PHE A O 1
ATOM 1402 N N . GLY A 1 179 ? 22.151 -9.262 -42.274 1.00 67.25 179 GLY A N 1
ATOM 1403 C CA . GLY A 1 179 ? 23.268 -9.667 -41.420 1.00 67.25 179 GLY A CA 1
ATOM 1404 C C . GLY A 1 179 ? 24.620 -9.153 -41.924 1.00 67.25 179 GLY A C 1
ATOM 1405 O O . GLY A 1 179 ? 24.718 -8.519 -42.971 1.00 67.25 179 GLY A O 1
ATOM 1406 N N . ASN A 1 180 ? 25.684 -9.410 -41.158 1.00 65.88 180 ASN A N 1
ATOM 1407 C CA . ASN A 1 180 ? 27.048 -8.978 -41.485 1.00 65.88 180 ASN A CA 1
ATOM 1408 C C . ASN A 1 180 ? 27.650 -9.871 -42.587 1.00 65.88 180 ASN A C 1
ATOM 1410 O O . ASN A 1 180 ? 28.486 -10.740 -42.330 1.00 65.88 180 ASN A O 1
ATOM 1414 N N . ILE A 1 181 ? 27.148 -9.720 -43.811 1.00 67.31 181 ILE A N 1
ATOM 1415 C CA . ILE A 1 181 ? 27.628 -10.439 -44.989 1.00 67.31 181 ILE A CA 1
ATOM 1416 C C . ILE A 1 181 ? 28.717 -9.591 -45.641 1.00 67.31 181 ILE A C 1
ATOM 1418 O O . ILE A 1 181 ? 28.435 -8.554 -46.225 1.00 67.31 181 ILE A O 1
ATOM 1422 N N . SER A 1 182 ? 29.966 -10.053 -45.597 1.00 73.31 182 SER A N 1
ATOM 1423 C CA . SER A 1 182 ? 31.119 -9.322 -46.150 1.00 73.31 182 SER A CA 1
ATOM 1424 C C . SER A 1 182 ? 31.220 -9.348 -47.684 1.00 73.31 182 SER A C 1
ATOM 1426 O O . SER A 1 182 ? 32.234 -8.928 -48.225 1.00 73.31 182 SER A O 1
ATOM 1428 N N . ASN A 1 183 ? 30.231 -9.898 -48.399 1.00 85.75 183 ASN A N 1
ATOM 1429 C CA . ASN A 1 183 ? 30.302 -10.107 -49.846 1.00 85.75 183 ASN A CA 1
ATOM 1430 C C . ASN A 1 183 ? 29.024 -9.628 -50.555 1.00 85.75 183 ASN A C 1
ATOM 1432 O O . ASN A 1 183 ? 27.931 -10.169 -50.355 1.00 85.75 183 ASN A O 1
ATOM 1436 N N . ALA A 1 184 ? 29.190 -8.652 -51.448 1.00 86.31 184 ALA A N 1
ATOM 1437 C CA . ALA A 1 184 ? 28.124 -8.060 -52.253 1.00 86.31 184 ALA A CA 1
ATOM 1438 C C . ALA A 1 184 ? 27.349 -9.087 -53.094 1.00 86.31 184 ALA A C 1
ATOM 1440 O O . ALA A 1 184 ? 26.123 -9.024 -53.211 1.00 86.31 184 ALA A O 1
ATOM 1441 N N . LYS A 1 185 ? 28.041 -10.089 -53.655 1.00 88.62 185 LYS A N 1
ATOM 1442 C CA . LYS A 1 185 ? 27.419 -11.077 -54.554 1.00 88.62 185 LYS A CA 1
ATOM 1443 C C . LYS A 1 185 ? 26.398 -11.953 -53.837 1.00 88.62 185 LYS A C 1
ATOM 1445 O O . LYS A 1 185 ? 25.364 -12.278 -54.415 1.00 88.62 185 LYS A O 1
ATOM 1450 N N . SER A 1 186 ? 26.672 -12.327 -52.588 1.00 86.31 186 SER A N 1
ATOM 1451 C CA . SER A 1 186 ? 25.732 -13.106 -51.775 1.00 86.31 186 SER A CA 1
ATOM 1452 C C . SER A 1 186 ? 24.479 -12.313 -51.422 1.00 86.31 186 SER A C 1
ATOM 1454 O O . SER A 1 186 ? 23.394 -12.883 -51.468 1.00 86.31 186 SER A O 1
ATOM 1456 N N . ILE A 1 187 ? 24.614 -11.012 -51.138 1.00 87.56 187 ILE A N 1
ATOM 1457 C CA . ILE A 1 187 ? 23.473 -10.133 -50.848 1.00 87.56 187 ILE A CA 1
ATOM 1458 C C . ILE A 1 187 ? 22.581 -10.032 -52.086 1.00 87.56 187 ILE A C 1
ATOM 1460 O O . ILE A 1 187 ? 21.384 -10.291 -52.010 1.00 87.56 187 ILE A O 1
ATOM 1464 N N . LEU A 1 188 ? 23.165 -9.746 -53.253 1.00 88.38 188 LEU A N 1
ATOM 1465 C CA . LEU A 1 188 ? 22.412 -9.657 -54.507 1.00 88.38 188 LEU A CA 1
ATOM 1466 C C . LEU A 1 188 ? 21.725 -10.976 -54.874 1.00 88.38 188 LEU A C 1
ATOM 1468 O O . LEU A 1 188 ? 20.593 -10.962 -55.349 1.00 88.38 188 LEU A O 1
ATOM 1472 N N . TRP A 1 189 ? 22.379 -12.113 -54.632 1.00 88.31 189 TRP A N 1
ATOM 1473 C CA . TRP A 1 189 ? 21.769 -13.423 -54.852 1.00 88.31 189 TRP A CA 1
ATOM 1474 C C . TRP A 1 189 ? 20.584 -13.677 -53.911 1.00 88.31 189 TRP A C 1
ATOM 1476 O O . TRP A 1 189 ? 19.543 -14.148 -54.362 1.00 88.31 189 TRP A O 1
ATOM 1486 N N . GLN A 1 190 ? 20.703 -13.325 -52.628 1.00 84.81 190 GLN A N 1
ATOM 1487 C CA . GLN A 1 190 ? 19.602 -13.448 -51.665 1.00 84.81 190 GLN A CA 1
ATOM 1488 C C . GLN A 1 190 ? 18.427 -12.528 -52.003 1.00 84.81 190 GLN A C 1
ATOM 1490 O O . GLN A 1 190 ? 17.279 -12.956 -51.928 1.00 84.81 190 GLN A O 1
ATOM 1495 N N . VAL A 1 191 ? 18.706 -11.293 -52.420 1.00 86.44 191 VAL A N 1
ATOM 1496 C CA . VAL A 1 191 ? 17.679 -10.351 -52.882 1.00 86.44 191 VAL A CA 1
ATOM 1497 C C . VAL A 1 191 ? 17.006 -10.860 -54.160 1.00 86.44 191 VAL A C 1
ATOM 1499 O O . VAL A 1 191 ? 15.789 -10.796 -54.292 1.00 86.44 191 VAL A O 1
ATOM 1502 N N . ALA A 1 192 ? 17.767 -11.425 -55.098 1.00 87.94 192 ALA A N 1
ATOM 1503 C CA . ALA A 1 192 ? 17.192 -12.038 -56.293 1.00 87.94 192 ALA A CA 1
ATOM 1504 C C . ALA A 1 192 ? 16.287 -13.233 -55.948 1.00 87.94 192 ALA A C 1
ATOM 1506 O O . ALA A 1 192 ? 15.250 -13.410 -56.580 1.00 87.94 192 ALA A O 1
ATOM 1507 N N . LEU A 1 193 ? 16.654 -14.018 -54.929 1.00 87.56 193 LEU A N 1
ATOM 1508 C CA . LEU A 1 193 ? 15.851 -15.134 -54.429 1.00 87.56 193 LEU A CA 1
ATOM 1509 C C . LEU A 1 193 ? 14.583 -14.680 -53.687 1.00 87.56 193 LEU A C 1
ATOM 1511 O O . LEU A 1 193 ? 13.617 -15.429 -53.650 1.00 87.56 193 LEU A O 1
ATOM 1515 N N . SER A 1 194 ? 14.577 -13.496 -53.069 1.00 81.81 194 SER A N 1
ATOM 1516 C CA . SER A 1 194 ? 13.393 -12.981 -52.369 1.00 81.81 194 SER A CA 1
ATOM 1517 C C . SER A 1 194 ? 12.394 -12.277 -53.292 1.00 81.81 194 SER A C 1
ATOM 1519 O O . SER A 1 194 ? 11.223 -12.156 -52.938 1.00 81.81 194 SER A O 1
ATOM 1521 N N . ILE A 1 195 ? 12.851 -11.803 -54.455 1.00 84.62 195 ILE A N 1
ATOM 1522 C CA . ILE A 1 195 ? 12.025 -11.123 -55.465 1.00 84.62 195 ILE A CA 1
ATOM 1523 C C . ILE A 1 195 ? 11.478 -12.102 -56.521 1.00 84.62 195 ILE A C 1
ATOM 1525 O O . ILE A 1 195 ? 10.417 -11.835 -57.089 1.00 84.62 195 ILE A O 1
ATOM 1529 N N . GLY A 1 196 ? 12.203 -13.188 -56.814 1.00 65.19 196 GLY A N 1
ATOM 1530 C CA . GLY A 1 196 ? 11.811 -14.234 -57.772 1.00 65.19 196 GLY A CA 1
ATOM 1531 C C . GLY A 1 196 ? 10.955 -15.332 -57.157 1.00 65.19 196 GLY A C 1
ATOM 1532 O O . GLY A 1 196 ? 10.024 -15.785 -57.860 1.00 65.19 196 GLY A O 1
#

Secondary structure (DSSP, 8-state):
--SSSS-----HHHHHS-----------HHHHHHS--S-----SSPPPSSGGGGG-TTSTT---STTHHHHHHHHHHTT------PPPPP-----PPPPPPP-PPPPP-PPPPPP-----HHHHT--HHHHHHHHHHHHHHHHHHHHHH----HHHHHHHHHHHHHHHHHHHHHHTT--S---HHHHHHHHHHHH-

InterPro domains:
  IPR039975 Intraflagellar transport protein 52 homolog [PTHR12969] (2-181)
  IPR055460 IFT52, central domain [PF23352] (33-114)

Radius of gyration: 58.84 Å; chains: 1; bounding box: 103×50×137 Å

Foldseek 3Di:
DQPPDPPDDDDVVCVVPNCPPDPDPDPPVVVVVPDPPPDPPPPPDDQPPDVVVVQPPPDPPHDDCVCVVVVVVVCVVVVHDDDDDDDDDDDDDPPPDDDDDDDDDDDDDDDDDDDDDDDPVVVVPDQLVNQLVVLVVVLVVVLVVVVVPDPDDPVVNVVVVVVSVFVSQQSNCVSVVVPNDNGSVVSVVVVVVVVD

Sequence (196 aa):
SYLTTDDLQLDPIDVDDPEVAEYTVVADTCSVSERIRGCLIETTEELPSDYLSLFKTNSMYWVGLDHVAKVISAYVTLDIPHGTLNLATPAFDDALPKLEAAVFPPRFLDLGPPALELYDLQEEFYSEISRLSQTANKILSSSMKNQEGNNLDKRTQLEAELEDVEYFTLECGQILGFGNISNAKSILWQVALSIG

Organism: NCBI:txid156445